Protein AF-A0A6M0F413-F1 (afdb_monomer_lite)

Radius of gyration: 26.05 Å; chains: 1; bounding box: 70×51×66 Å

Secondary structure (DSSP, 8-state):
-HHHHHHHHHHHHHHHHHHHHHHHHHHHHH-HHHHHHHHHHHHHS-TTS--SS--HHHHHHHHHS-HHHHHHHHHHHHHHHHHHHHHHHHHHHHHHHHHHHHHHHHHHTGGGSTTSS-----------TT--S-HHHHHHHHHHHHHHHHHHTTSHHHHHHHHHHTT--HHHHHHHHTT----------TT----HHHHHHHHHHHHHHHHHHHHHH---S-HHHHHHHHHHHHHHHHHHHHHHHTS--S-SSPPPHHHHHHHHHHHIIIIIHHHHHHHHHHHHHHHHHH-TTPPPPPP--

Sequence (301 aa):
MAGSSTVHLFLKYRLRIVEDIWESVLQQECGPEFVDLLKHLLADCSPDGNVQTGGNDTLALIEDLDLNDAIRATRAFALYFQLINIVEQHYEQLGEQKQYEAAYERVADGDRATQSFFTVDSVPSYIDPESSDSEANLLTRGLQETSQYRREARTFQGMFPKLKRLNVPPQHIQNLMDKLDVRLVFTAHPTEIVRHTIRGKQRRIAKILRQLDRVEEGLHPSAISTSFETNALRQQLTEEIRLWWRTDELHQFKPTVLDEVDFTLHYFEEVLFDTIPELYQRFCSALHTTFPHLQPPSYDF

pLDDT: mean 71.19, std 18.78, range [27.91, 94.19]

Foldseek 3Di:
DVVVVVLVVVLVVVLVLLVVLLLVLCCVPPNDVLSVVLVVLVVQPDPPPPPPADDVVNVVSQVPDDPVSNVLSVLSVVLSVLSSVLSVVLSVVVVVVVLVVVLVVCLVVVPPPPPPDDPPDDPDDDDDPPDPDPVVVVVVVVVVVVVSLVVLCVALLSVLVVCVVVVPDVVVVLVCQQVDDDDDDDDQDQPCQFPPVNVVLSVVLSVLSVVLCCLVVPDDDDPVVSVVVNVVSSVVNSVSSSVVSVDDGGDPDRDDPVNSVVVVVVCCVPPVVVVVVVSQVSNVVSCCVNPVPRDGHDDDD

Structure (mmCIF, N/CA/C/O backbone):
data_AF-A0A6M0F413-F1
#
_entry.id   AF-A0A6M0F413-F1
#
loop_
_atom_site.group_PDB
_atom_site.id
_atom_site.type_symbol
_atom_site.label_atom_id
_atom_site.label_alt_id
_atom_site.label_comp_id
_atom_site.label_asym_id
_atom_site.label_entity_id
_atom_site.label_seq_id
_atom_site.pdbx_PDB_ins_code
_atom_site.Cartn_x
_atom_site.Cartn_y
_atom_site.Cartn_z
_atom_site.occupancy
_atom_site.B_iso_or_equiv
_atom_site.auth_seq_id
_atom_site.auth_comp_id
_atom_site.auth_asym_id
_atom_site.auth_atom_id
_atom_site.pdbx_PDB_model_num
ATOM 1 N N . MET A 1 1 ? 26.670 0.405 1.439 1.00 34.59 1 MET A N 1
ATOM 2 C CA . MET A 1 1 ? 26.131 -0.306 2.624 1.00 34.59 1 MET A CA 1
ATOM 3 C C . MET A 1 1 ? 25.420 0.595 3.641 1.00 34.59 1 MET A C 1
ATOM 5 O O . MET A 1 1 ? 24.542 0.091 4.323 1.00 34.59 1 MET A O 1
ATOM 9 N N . ALA A 1 2 ? 25.695 1.906 3.723 1.00 32.25 2 ALA A N 1
ATOM 10 C CA . ALA A 1 2 ? 25.032 2.792 4.698 1.00 32.25 2 ALA A CA 1
ATOM 11 C C . ALA A 1 2 ? 23.519 3.028 4.452 1.00 32.25 2 ALA A C 1
ATOM 13 O O . ALA A 1 2 ? 22.759 3.122 5.410 1.00 32.25 2 ALA A O 1
ATOM 14 N N . GLY A 1 3 ? 23.060 3.053 3.192 1.00 42.34 3 GLY A N 1
ATOM 15 C CA . GLY A 1 3 ? 21.662 3.375 2.854 1.00 42.34 3 GLY A CA 1
ATOM 16 C C . GLY A 1 3 ? 20.615 2.306 3.203 1.00 42.34 3 GLY A C 1
ATOM 17 O O . GLY A 1 3 ? 19.457 2.642 3.407 1.00 42.34 3 GLY A O 1
ATOM 18 N N . SER A 1 4 ? 20.999 1.028 3.319 1.00 49.44 4 SER A N 1
ATOM 19 C CA . SER A 1 4 ? 20.057 -0.035 3.721 1.00 49.44 4 SER A CA 1
ATOM 20 C C . SER A 1 4 ? 19.797 -0.043 5.231 1.00 49.44 4 SER A C 1
ATOM 22 O O . SER A 1 4 ? 18.740 -0.486 5.668 1.00 49.44 4 SER A O 1
ATOM 24 N N . SER A 1 5 ? 20.757 0.445 6.024 1.00 59.03 5 SER A N 1
ATOM 25 C CA . SER A 1 5 ? 20.651 0.494 7.486 1.00 59.03 5 SER A CA 1
ATOM 26 C C . SER A 1 5 ? 19.735 1.633 7.945 1.00 59.03 5 SER A C 1
ATOM 28 O O . SER A 1 5 ? 18.924 1.454 8.849 1.00 59.03 5 SER A O 1
ATOM 30 N N . THR A 1 6 ? 19.793 2.786 7.269 1.00 65.50 6 THR A N 1
ATOM 31 C CA . THR A 1 6 ? 18.945 3.942 7.587 1.00 65.50 6 THR A CA 1
ATOM 32 C C . THR A 1 6 ? 17.481 3.690 7.245 1.00 65.50 6 THR A C 1
ATOM 34 O O . THR A 1 6 ? 16.630 3.923 8.094 1.00 65.50 6 THR A O 1
ATOM 37 N N . VAL A 1 7 ? 17.176 3.141 6.062 1.00 68.19 7 VAL A N 1
ATOM 38 C CA . VAL A 1 7 ? 15.794 2.802 5.659 1.00 68.19 7 VAL A CA 1
ATOM 39 C C . VAL A 1 7 ? 15.155 1.822 6.643 1.00 68.19 7 VAL A C 1
ATOM 41 O O . VAL A 1 7 ? 14.020 2.019 7.058 1.00 68.19 7 VAL A O 1
ATOM 44 N N . HIS A 1 8 ? 15.905 0.814 7.088 1.00 73.06 8 HIS A N 1
ATOM 45 C CA . HIS A 1 8 ? 15.420 -0.141 8.080 1.00 73.06 8 HIS A CA 1
ATOM 46 C C . HIS A 1 8 ? 15.199 0.497 9.466 1.00 73.06 8 HIS A C 1
ATOM 48 O O . HIS A 1 8 ? 14.275 0.121 10.189 1.00 73.06 8 HIS A O 1
ATOM 54 N N . LEU A 1 9 ? 16.013 1.489 9.843 1.00 76.44 9 LEU A N 1
ATOM 55 C CA . LEU A 1 9 ? 15.826 2.245 11.083 1.00 76.44 9 LEU A CA 1
ATOM 56 C C . LEU A 1 9 ? 14.575 3.140 11.022 1.00 76.44 9 LEU A C 1
ATOM 58 O O . LEU A 1 9 ? 13.801 3.162 11.978 1.00 76.44 9 LEU A O 1
ATOM 62 N N . PHE A 1 10 ? 14.348 3.819 9.893 1.00 78.19 10 PHE A N 1
ATOM 63 C CA . PHE A 1 10 ? 13.135 4.609 9.651 1.00 78.19 10 PHE A CA 1
ATOM 64 C C . PHE A 1 10 ? 11.880 3.736 9.608 1.00 78.19 10 PHE A C 1
ATOM 66 O O . PHE A 1 10 ? 10.880 4.101 10.219 1.00 78.19 10 PHE A O 1
ATOM 73 N N . LEU A 1 11 ? 11.952 2.552 8.992 1.00 82.06 11 LEU A N 1
ATOM 74 C CA . LEU A 1 11 ? 10.868 1.569 9.005 1.00 82.06 11 LEU A CA 1
ATOM 75 C C . LEU A 1 11 ? 10.479 1.194 10.441 1.00 82.06 11 LEU A C 1
ATOM 77 O O . LEU A 1 11 ? 9.320 1.343 10.821 1.00 82.06 11 LEU A O 1
ATOM 81 N N . LYS A 1 12 ? 11.446 0.783 11.272 1.00 82.44 12 LYS A N 1
ATOM 82 C CA . LYS A 1 12 ? 11.188 0.445 12.684 1.00 82.44 12 LYS A CA 1
ATOM 83 C C . LYS A 1 12 ? 10.619 1.619 13.475 1.00 82.44 12 LYS A C 1
ATOM 85 O O . LYS A 1 12 ? 9.705 1.438 14.276 1.00 82.44 12 LYS A O 1
ATOM 90 N N . TYR A 1 13 ? 11.150 2.819 13.251 1.00 84.88 13 TYR A N 1
ATOM 91 C CA . TYR A 1 13 ? 10.646 4.034 13.882 1.00 84.88 13 TYR A CA 1
ATOM 92 C C . TYR A 1 13 ? 9.192 4.317 13.490 1.00 84.88 13 TYR A C 1
ATOM 94 O O . TYR A 1 13 ? 8.363 4.621 14.349 1.00 84.88 13 TYR A O 1
ATOM 102 N N . ARG A 1 14 ? 8.863 4.179 12.202 1.00 87.12 14 ARG A N 1
ATOM 103 C CA . ARG A 1 14 ? 7.523 4.460 11.696 1.00 87.12 14 ARG A CA 1
ATOM 104 C C . ARG A 1 14 ? 6.505 3.421 12.135 1.00 87.12 14 ARG A C 1
ATOM 106 O O . ARG A 1 14 ? 5.409 3.817 12.515 1.00 87.12 14 ARG A O 1
ATOM 113 N N . LEU A 1 15 ? 6.877 2.141 12.136 1.00 87.38 15 LEU A N 1
ATOM 114 C CA . LEU A 1 15 ? 6.047 1.066 12.682 1.00 87.38 15 LEU A CA 1
ATOM 115 C C . LEU A 1 15 ? 5.656 1.375 14.127 1.00 87.38 15 LEU A C 1
ATOM 117 O O . LEU A 1 15 ? 4.471 1.378 14.440 1.00 87.38 15 LEU A O 1
ATOM 121 N N . ARG A 1 16 ? 6.626 1.772 14.961 1.00 88.06 16 ARG A N 1
ATOM 122 C CA . ARG A 1 16 ? 6.359 2.150 16.353 1.00 88.06 16 ARG A CA 1
ATOM 123 C C . ARG A 1 16 ? 5.404 3.339 16.478 1.00 88.06 16 ARG A C 1
ATOM 125 O O . ARG A 1 16 ? 4.499 3.301 17.294 1.00 88.06 16 ARG A O 1
ATOM 132 N N . ILE A 1 17 ? 5.567 4.383 15.660 1.00 88.38 17 ILE A N 1
ATOM 133 C CA . ILE A 1 17 ? 4.636 5.528 15.671 1.00 88.38 17 ILE A CA 1
ATOM 134 C C . ILE A 1 17 ? 3.214 5.091 15.320 1.00 88.38 17 ILE A C 1
ATOM 136 O O . ILE A 1 17 ? 2.257 5.549 15.938 1.00 88.38 17 ILE A O 1
ATOM 140 N N . VAL A 1 18 ? 3.068 4.268 14.284 1.00 90.12 18 VAL A N 1
ATOM 141 C CA . VAL A 1 18 ? 1.753 3.821 13.820 1.00 90.12 18 VAL A CA 1
ATOM 142 C C . VAL A 1 18 ? 1.098 2.910 14.857 1.00 90.12 18 VAL A C 1
ATOM 144 O O . VAL A 1 18 ? -0.095 3.061 15.104 1.00 90.12 18 VAL A O 1
ATOM 147 N N . GLU A 1 19 ? 1.876 2.049 15.509 1.00 90.56 19 GLU A N 1
ATOM 148 C CA . GLU A 1 19 ? 1.447 1.217 16.636 1.00 90.56 19 GLU A CA 1
ATOM 149 C C . GLU A 1 19 ? 1.000 2.065 17.836 1.00 90.56 19 GLU A C 1
ATOM 151 O O . GLU A 1 19 ? -0.125 1.903 18.301 1.00 90.56 19 GLU A O 1
ATOM 156 N N . ASP A 1 20 ? 1.798 3.054 18.254 1.00 90.94 20 ASP A N 1
ATOM 157 C CA . ASP A 1 20 ? 1.450 3.973 19.347 1.00 90.94 20 ASP A CA 1
ATOM 158 C C . ASP A 1 20 ? 0.144 4.744 19.047 1.00 90.94 20 ASP A C 1
ATOM 160 O O . ASP A 1 20 ? -0.712 4.927 19.918 1.00 90.94 20 ASP A O 1
ATOM 164 N N . ILE A 1 21 ? -0.039 5.201 17.800 1.00 92.38 21 ILE A N 1
ATOM 165 C CA . ILE A 1 21 ? -1.264 5.897 17.378 1.00 92.38 21 ILE A CA 1
ATOM 166 C C . ILE A 1 21 ? -2.457 4.939 17.364 1.00 92.38 21 ILE A C 1
ATOM 168 O O . ILE A 1 21 ? -3.537 5.315 17.821 1.00 92.38 21 ILE A O 1
ATOM 172 N N . TRP A 1 22 ? -2.283 3.724 16.846 1.00 93.12 22 TRP A N 1
ATOM 173 C CA . TRP A 1 22 ? -3.325 2.702 16.820 1.00 93.12 22 TRP A CA 1
ATOM 174 C C . TRP A 1 22 ? -3.777 2.335 18.238 1.00 93.12 22 TRP A C 1
ATOM 176 O O . TRP A 1 22 ? -4.977 2.384 18.514 1.00 93.12 22 TRP A O 1
ATOM 186 N N . GLU A 1 23 ? -2.842 2.094 19.164 1.00 91.19 23 GLU A N 1
ATOM 187 C CA . GLU A 1 23 ? -3.157 1.847 20.577 1.00 91.19 23 GLU A CA 1
ATOM 188 C C . GLU A 1 23 ? -3.910 3.030 21.195 1.00 91.19 23 GLU A C 1
ATOM 190 O O . GLU A 1 23 ? -4.928 2.840 21.863 1.00 91.19 23 GLU A O 1
ATOM 195 N N . SER A 1 24 ? -3.459 4.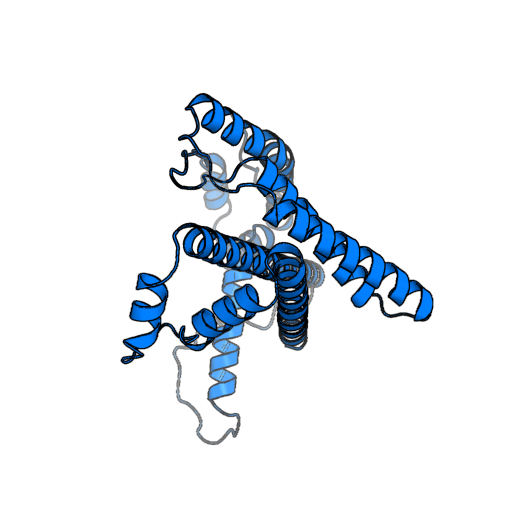262 20.937 1.00 91.75 24 SER A N 1
ATOM 196 C CA . SER A 1 24 ? -4.106 5.469 21.460 1.00 91.75 24 SER A CA 1
ATOM 197 C C . SER A 1 24 ? -5.543 5.629 20.954 1.00 91.75 24 SER A C 1
ATOM 199 O O . SER A 1 24 ? -6.438 5.978 21.728 1.00 91.75 24 SER A O 1
ATOM 201 N N . VAL A 1 25 ? -5.789 5.340 19.672 1.00 92.12 25 VAL A N 1
ATOM 202 C CA . VAL A 1 25 ? -7.135 5.370 19.083 1.00 92.12 25 VAL A CA 1
ATOM 203 C C . VAL A 1 25 ? -8.022 4.303 19.721 1.00 92.12 25 VAL A C 1
ATOM 205 O O . VAL A 1 25 ? -9.150 4.608 20.109 1.00 92.12 25 VAL A O 1
ATOM 208 N N . LEU A 1 26 ? -7.525 3.075 19.887 1.00 90.44 26 LEU A N 1
ATOM 209 C CA . LEU A 1 26 ? -8.291 2.000 20.521 1.00 90.44 26 LEU A CA 1
ATOM 210 C C . LEU A 1 26 ? -8.596 2.292 21.988 1.00 90.44 26 LEU A C 1
ATOM 212 O O . LEU A 1 26 ? -9.725 2.075 22.423 1.00 90.44 26 LEU A O 1
ATOM 216 N N . GLN A 1 27 ? -7.642 2.854 22.729 1.00 92.00 27 GLN A N 1
ATOM 217 C CA . GLN A 1 27 ? -7.849 3.247 24.120 1.00 92.00 27 GLN A CA 1
ATOM 218 C C . GLN A 1 27 ? -8.953 4.304 24.250 1.00 92.00 27 GLN A C 1
ATOM 220 O O . GLN A 1 27 ? -9.749 4.257 25.186 1.00 92.00 27 GLN A O 1
ATOM 225 N N . GLN A 1 28 ? -9.024 5.251 23.311 1.00 90.38 28 GLN A N 1
ATOM 226 C CA . GLN A 1 28 ? -10.043 6.302 23.310 1.00 90.38 28 GLN A CA 1
ATOM 227 C C . GLN A 1 28 ? -11.427 5.799 22.884 1.00 90.38 28 GLN A C 1
ATOM 229 O O . GLN A 1 28 ? -12.430 6.280 23.407 1.00 90.38 28 GLN A O 1
ATOM 234 N N . GLU A 1 29 ? -11.498 4.861 21.938 1.00 88.50 29 GLU A N 1
ATOM 235 C CA . GLU A 1 29 ? -12.771 4.378 21.384 1.00 88.50 29 GLU A CA 1
ATOM 236 C C . GLU A 1 29 ? -13.353 3.183 22.159 1.00 88.50 29 GLU A C 1
ATOM 238 O O . GLU A 1 29 ? -14.572 3.055 22.247 1.00 88.50 29 GLU A O 1
ATOM 243 N N . CYS A 1 30 ? -12.505 2.310 22.713 1.00 85.75 30 CYS A N 1
ATOM 244 C CA . CYS A 1 30 ? -12.907 1.056 23.368 1.00 85.75 30 CYS A CA 1
ATOM 245 C C . CYS A 1 30 ? -12.557 0.998 24.864 1.00 85.75 30 CYS A C 1
ATOM 247 O O . CYS A 1 30 ? -13.045 0.113 25.562 1.00 85.75 30 CYS A O 1
ATOM 249 N N . GLY A 1 31 ? -11.750 1.936 25.367 1.00 89.62 31 GLY A N 1
ATOM 250 C CA . GLY A 1 31 ? -11.304 1.972 26.759 1.00 89.62 31 GLY A CA 1
ATOM 251 C C . GLY A 1 31 ? -10.006 1.190 27.022 1.00 89.62 31 GLY A C 1
ATOM 252 O O . GLY A 1 31 ? -9.517 0.468 26.151 1.00 89.62 31 GLY A O 1
ATOM 253 N N . PRO A 1 32 ? -9.420 1.342 28.226 1.00 87.06 32 PRO A N 1
ATOM 254 C CA . PRO A 1 32 ? -8.145 0.716 28.585 1.00 87.06 32 PRO A CA 1
ATOM 255 C C . PRO A 1 32 ? -8.238 -0.810 28.728 1.00 87.06 32 PRO A C 1
ATOM 257 O O . PRO A 1 32 ? -7.328 -1.505 28.294 1.00 87.06 32 PRO A O 1
ATOM 260 N N . GLU A 1 33 ? -9.354 -1.335 29.243 1.00 86.06 33 GLU A N 1
ATOM 261 C CA . GLU A 1 33 ? -9.553 -2.778 29.469 1.00 86.06 33 GLU A CA 1
ATOM 262 C C . GLU A 1 33 ? -9.442 -3.591 28.170 1.00 86.06 33 GLU A C 1
ATOM 264 O O . GLU A 1 33 ? -8.845 -4.665 28.141 1.00 86.06 33 GLU A O 1
ATOM 269 N N . PHE A 1 34 ? -9.960 -3.047 27.066 1.00 85.81 34 PHE A N 1
ATOM 270 C CA . PHE A 1 34 ? -9.885 -3.684 25.754 1.00 85.81 34 PHE A CA 1
ATOM 271 C C . PHE A 1 34 ? -8.462 -3.683 25.175 1.00 85.81 34 PHE A C 1
ATOM 273 O O . PHE A 1 34 ? -8.043 -4.651 24.543 1.00 85.81 34 PHE A O 1
ATOM 280 N N . VAL A 1 35 ? -7.696 -2.610 25.395 1.00 85.56 35 VAL A N 1
ATOM 281 C CA . VAL A 1 35 ? -6.292 -2.550 24.958 1.00 85.56 35 VAL A CA 1
ATOM 282 C C . VAL A 1 35 ? -5.443 -3.534 25.758 1.00 85.56 35 VAL A C 1
ATOM 284 O O . VAL A 1 35 ? -4.594 -4.212 25.182 1.00 85.56 35 VAL A O 1
ATOM 287 N N . ASP A 1 36 ? -5.704 -3.668 27.057 1.00 85.12 36 ASP A N 1
ATOM 288 C CA . ASP A 1 36 ? -5.039 -4.666 27.890 1.00 85.12 36 ASP A CA 1
ATOM 289 C C . ASP A 1 36 ? -5.373 -6.084 27.411 1.00 85.12 36 ASP A C 1
ATOM 291 O O . ASP A 1 36 ? -4.460 -6.895 27.255 1.00 85.12 36 ASP A O 1
ATOM 295 N N . LEU A 1 37 ? -6.638 -6.371 27.083 1.00 82.88 37 LEU A N 1
ATOM 296 C CA . LEU A 1 37 ? -7.047 -7.645 26.482 1.00 82.88 37 LEU A CA 1
ATOM 297 C C . LEU A 1 37 ? -6.269 -7.945 25.189 1.00 82.88 37 LEU A C 1
ATOM 299 O O . LEU A 1 37 ? -5.724 -9.037 25.034 1.00 82.88 37 LEU A O 1
ATOM 303 N N . LEU A 1 38 ? -6.161 -6.970 24.280 1.00 83.50 38 LEU A N 1
ATOM 304 C CA . LEU A 1 38 ? -5.391 -7.122 23.040 1.00 83.50 38 LEU A CA 1
ATOM 305 C C . LEU A 1 38 ? -3.907 -7.389 23.299 1.00 83.50 38 LEU A C 1
ATOM 307 O O . LEU A 1 38 ? -3.312 -8.222 22.618 1.00 83.50 38 LEU A O 1
ATOM 311 N N . LYS A 1 39 ? -3.308 -6.713 24.284 1.00 82.19 39 LYS A N 1
ATOM 312 C CA . LYS A 1 39 ? -1.904 -6.922 24.665 1.00 82.19 39 LYS A CA 1
ATOM 313 C C . LYS A 1 39 ? -1.660 -8.317 25.227 1.00 82.19 39 LYS A C 1
ATOM 315 O O . LYS A 1 39 ? -0.635 -8.905 24.899 1.00 82.19 39 LYS A O 1
ATOM 320 N N . HIS A 1 40 ? -2.591 -8.856 26.014 1.00 78.50 40 HIS A N 1
ATOM 321 C CA . HIS A 1 40 ? -2.514 -10.244 26.477 1.00 78.50 40 HIS A CA 1
ATOM 322 C C . HIS A 1 40 ? -2.575 -11.217 25.291 1.00 78.50 40 HIS A C 1
ATOM 324 O O . HIS A 1 40 ? -1.707 -12.075 25.167 1.00 78.50 40 HIS A O 1
ATOM 330 N N . LEU A 1 41 ? -3.508 -11.008 24.352 1.00 77.50 41 LEU A N 1
ATOM 331 C CA . LEU A 1 41 ? -3.595 -11.821 23.132 1.00 77.50 41 LEU A CA 1
ATOM 332 C C . LEU A 1 41 ? -2.316 -11.746 22.274 1.00 77.50 41 LEU A C 1
ATOM 334 O O . LEU A 1 41 ? -1.884 -12.758 21.731 1.00 77.50 41 LEU A O 1
ATOM 338 N N . LEU A 1 42 ? -1.687 -10.571 22.169 1.00 71.75 42 LEU A N 1
ATOM 339 C CA . LEU A 1 42 ? -0.424 -10.378 21.442 1.00 71.75 42 LEU A CA 1
ATOM 340 C C . LEU A 1 42 ? 0.775 -11.027 22.134 1.00 71.75 42 LEU A C 1
ATOM 342 O O . LEU A 1 42 ? 1.620 -11.601 21.455 1.00 71.75 42 LEU A O 1
ATOM 346 N N . ALA A 1 43 ? 0.868 -10.929 23.461 1.00 70.88 43 ALA A N 1
ATOM 347 C CA . ALA A 1 43 ? 1.995 -11.459 24.227 1.00 70.88 43 ALA A CA 1
ATOM 348 C C . ALA A 1 43 ? 2.107 -12.986 24.114 1.00 70.88 43 ALA A C 1
ATOM 350 O O . ALA A 1 43 ? 3.213 -13.528 24.066 1.00 70.88 43 ALA A O 1
ATOM 351 N N . ASP A 1 44 ? 0.963 -13.659 24.017 1.00 64.06 44 ASP A N 1
ATOM 352 C CA . ASP A 1 44 ? 0.889 -15.110 23.888 1.00 64.06 44 ASP A CA 1
ATOM 353 C C . ASP A 1 44 ? 1.061 -15.587 22.428 1.00 64.06 44 ASP A C 1
ATOM 355 O O . ASP A 1 44 ? 1.389 -16.751 22.177 1.00 64.06 44 ASP A O 1
ATOM 359 N N . CYS A 1 45 ? 0.918 -14.689 21.445 1.00 58.84 45 CYS A N 1
ATOM 360 C CA . CYS A 1 45 ? 1.246 -14.934 20.040 1.00 58.84 45 CYS A CA 1
ATOM 361 C C . CYS A 1 45 ? 2.742 -14.679 19.774 1.00 58.84 45 CYS A C 1
ATOM 363 O O . CYS A 1 45 ? 3.173 -13.569 19.473 1.00 58.84 45 CYS A O 1
ATOM 365 N N . SER A 1 46 ? 3.559 -15.731 19.872 1.00 53.28 46 SER A N 1
ATOM 366 C CA . SER A 1 46 ? 5.009 -15.646 19.644 1.00 53.28 46 SER A CA 1
ATOM 367 C C . SER A 1 46 ? 5.367 -15.157 18.218 1.00 53.28 46 SER A C 1
ATOM 369 O O . SER A 1 46 ? 4.772 -15.639 17.249 1.00 53.28 46 SER A O 1
ATOM 371 N N . PRO A 1 47 ? 6.369 -14.267 18.051 1.00 50.72 47 PRO A N 1
ATOM 372 C CA . PRO A 1 47 ? 6.670 -13.583 16.784 1.00 50.72 47 PRO A CA 1
ATOM 373 C C . PRO A 1 47 ? 7.208 -14.478 15.651 1.00 50.72 47 PRO A C 1
ATOM 375 O O . PRO A 1 47 ? 7.244 -14.035 14.508 1.00 50.72 47 PRO A O 1
ATOM 378 N N . ASP A 1 48 ? 7.599 -15.725 15.934 1.00 44.25 48 ASP A N 1
ATOM 379 C CA . ASP A 1 48 ? 8.272 -16.608 14.964 1.00 44.25 48 ASP A CA 1
ATOM 380 C C . ASP A 1 48 ? 7.399 -17.749 14.410 1.00 44.25 48 ASP A C 1
ATOM 382 O O . ASP A 1 48 ? 7.906 -18.639 13.728 1.00 44.25 48 ASP A O 1
ATOM 386 N N . GLY A 1 49 ? 6.095 -17.801 14.712 1.00 50.81 49 GLY A N 1
ATOM 387 C CA . GLY A 1 49 ? 5.213 -18.879 14.224 1.00 50.81 49 GLY A CA 1
ATOM 388 C C . GLY A 1 49 ? 5.584 -20.294 14.713 1.00 50.81 49 GLY A C 1
ATOM 389 O O . GLY A 1 49 ? 4.890 -21.263 14.406 1.00 50.81 49 GLY A O 1
ATOM 390 N N . ASN A 1 50 ? 6.641 -20.428 15.518 1.00 45.47 50 ASN A N 1
ATOM 391 C CA . ASN A 1 50 ? 7.011 -21.643 16.227 1.00 45.47 50 ASN A CA 1
ATOM 392 C C . ASN A 1 50 ? 6.154 -21.763 17.488 1.00 45.47 50 ASN A C 1
ATOM 394 O O . ASN A 1 50 ? 6.593 -21.461 18.597 1.00 45.47 50 ASN A O 1
ATOM 398 N N . VAL A 1 51 ? 4.923 -22.243 17.324 1.00 46.06 51 VAL A N 1
ATOM 399 C CA . VAL A 1 51 ? 4.113 -22.708 18.454 1.00 46.06 51 VAL A CA 1
ATOM 400 C C . VAL A 1 51 ? 4.711 -24.027 18.949 1.00 46.06 51 VAL A C 1
ATOM 402 O O . VAL A 1 51 ? 4.229 -25.113 18.634 1.00 46.06 51 VAL A O 1
ATOM 405 N N . GLN A 1 52 ? 5.789 -23.962 19.729 1.00 48.44 52 GLN A N 1
ATOM 406 C CA . GLN A 1 52 ? 6.089 -25.046 20.658 1.00 48.44 52 GLN A CA 1
ATOM 407 C C . GLN A 1 52 ? 5.228 -24.832 21.898 1.00 48.44 52 GLN A C 1
ATOM 409 O O . GLN A 1 52 ? 5.675 -24.242 22.870 1.00 48.44 52 GLN A O 1
ATOM 414 N N . THR A 1 53 ? 3.984 -25.324 21.841 1.00 51.03 53 THR A N 1
ATOM 415 C CA . THR A 1 53 ? 3.111 -25.524 23.015 1.00 51.03 53 THR A CA 1
ATOM 416 C C . THR A 1 53 ? 3.032 -24.314 23.954 1.00 51.03 53 THR A C 1
ATOM 418 O O . THR A 1 53 ? 3.605 -24.307 25.037 1.00 51.03 53 THR A O 1
ATOM 421 N N . GLY A 1 54 ? 2.267 -23.301 23.565 1.00 47.22 54 GLY A N 1
ATOM 422 C CA . GLY A 1 54 ? 1.797 -22.265 24.481 1.00 47.22 54 GLY A CA 1
ATOM 423 C C . GLY A 1 54 ? 0.409 -21.839 24.032 1.00 47.22 54 GLY A C 1
ATOM 424 O O . GLY A 1 54 ? 0.205 -21.625 22.845 1.00 47.22 54 GLY A O 1
ATOM 425 N N . GLY A 1 55 ? -0.619 -21.784 24.862 1.00 51.97 55 GLY A N 1
ATOM 426 C CA . GLY A 1 55 ? -0.882 -22.351 26.181 1.00 51.97 55 GLY A CA 1
ATOM 427 C C . GLY A 1 55 ? -2.413 -22.438 26.262 1.00 51.97 55 GLY A C 1
ATOM 428 O O . GLY A 1 55 ? -3.090 -21.651 25.605 1.00 51.97 55 GLY A O 1
ATOM 429 N N . ASN A 1 56 ? -2.986 -23.397 26.993 1.00 53.78 56 ASN A N 1
ATOM 430 C CA . ASN A 1 56 ? -4.452 -23.557 27.072 1.00 53.78 56 ASN A CA 1
ATOM 431 C C . ASN A 1 56 ? -5.199 -22.265 27.488 1.00 53.78 56 ASN A C 1
ATOM 433 O O . ASN A 1 56 ? -6.394 -22.150 27.233 1.00 53.78 56 ASN A O 1
ATOM 437 N N . ASP A 1 57 ? -4.492 -21.300 28.078 1.00 63.88 57 ASP A N 1
ATOM 438 C CA . ASP A 1 57 ? -5.033 -20.042 28.587 1.00 63.88 57 ASP A CA 1
ATOM 439 C C . ASP A 1 57 ? -5.516 -19.075 27.489 1.00 63.88 57 ASP A C 1
ATOM 441 O O . ASP A 1 57 ? -6.553 -18.447 27.677 1.00 63.88 57 ASP A O 1
ATOM 445 N N . THR A 1 58 ? -4.864 -18.981 26.318 1.00 67.19 58 THR A N 1
ATOM 446 C CA . THR A 1 58 ? -5.360 -18.119 25.215 1.00 67.19 58 THR A CA 1
ATOM 447 C C . THR A 1 58 ? -6.605 -18.682 24.561 1.00 67.19 58 THR A C 1
ATOM 449 O O . THR A 1 58 ? -7.521 -17.932 24.233 1.00 67.19 58 THR A O 1
ATOM 452 N N . LEU A 1 59 ? -6.646 -20.003 24.375 1.00 68.94 59 LEU A N 1
ATOM 453 C CA . LEU A 1 59 ? -7.818 -20.675 23.826 1.00 68.94 59 LEU A CA 1
ATOM 454 C C . LEU A 1 59 ? -9.022 -20.483 24.756 1.00 68.94 59 LEU A C 1
ATOM 456 O O . LEU A 1 59 ? -10.092 -20.115 24.287 1.00 68.94 59 LEU A O 1
ATOM 460 N N . ALA A 1 60 ? -8.813 -20.639 26.068 1.00 70.94 60 ALA A N 1
ATOM 461 C CA . ALA A 1 60 ? -9.834 -20.383 27.078 1.00 70.94 60 ALA A CA 1
ATOM 462 C C . ALA A 1 60 ? -10.282 -18.911 27.092 1.00 70.94 60 ALA A C 1
ATOM 464 O O . ALA A 1 60 ? -11.474 -18.639 27.185 1.00 70.94 60 ALA A O 1
ATOM 465 N N . LEU A 1 61 ? -9.353 -17.959 26.933 1.00 73.38 61 LEU A N 1
ATOM 466 C CA . LEU A 1 61 ? -9.683 -16.533 26.852 1.00 73.38 61 LEU A CA 1
ATOM 467 C C . LEU A 1 61 ? -10.568 -16.227 25.636 1.00 73.38 61 LEU A C 1
ATOM 469 O O . LEU A 1 61 ? -11.540 -15.489 25.754 1.00 73.38 61 LEU A O 1
ATOM 473 N N . ILE A 1 62 ? -10.239 -16.804 24.474 1.00 76.69 62 ILE A N 1
ATOM 474 C CA . ILE A 1 62 ? -11.012 -16.648 23.234 1.00 76.69 62 ILE A CA 1
ATOM 475 C C . ILE A 1 62 ? -12.393 -17.309 23.358 1.00 76.69 62 ILE A C 1
ATOM 477 O O . ILE A 1 62 ? -13.361 -16.777 22.818 1.00 76.69 62 ILE A O 1
ATOM 481 N N . GLU A 1 63 ? -12.500 -18.442 24.056 1.00 78.56 63 GLU A N 1
ATOM 482 C CA . GLU A 1 63 ? -13.776 -19.128 24.300 1.00 78.56 63 GLU A CA 1
ATOM 483 C C . GLU A 1 63 ? -14.703 -18.354 25.254 1.00 78.56 63 GLU A C 1
ATOM 485 O O . GLU A 1 63 ? -15.918 -18.372 25.052 1.00 78.56 63 GLU A O 1
ATOM 490 N N . ASP A 1 64 ? -14.150 -17.637 26.237 1.00 81.69 64 ASP A N 1
ATOM 491 C CA . ASP A 1 64 ? -14.909 -16.822 27.203 1.00 81.69 64 ASP A CA 1
ATOM 492 C C . ASP A 1 64 ? -15.246 -15.402 26.697 1.00 81.69 64 ASP A C 1
ATOM 494 O O . ASP A 1 64 ? -15.977 -14.650 27.350 1.00 81.69 64 ASP A O 1
ATOM 498 N N . LEU A 1 65 ? -14.724 -15.013 25.533 1.00 82.44 65 LEU A N 1
ATOM 499 C CA . LEU A 1 65 ? -14.888 -13.682 24.950 1.00 82.44 65 LEU A CA 1
ATOM 500 C C . LEU A 1 65 ? -16.326 -13.481 24.426 1.00 82.44 65 LEU A C 1
ATOM 502 O O . LEU A 1 65 ? -16.815 -14.257 23.602 1.00 82.44 65 LEU A O 1
ATOM 506 N N . ASP A 1 66 ? -17.008 -12.406 24.850 1.00 85.50 66 ASP A N 1
ATOM 507 C CA . ASP A 1 66 ? -18.319 -12.057 24.279 1.00 85.50 66 ASP A CA 1
ATOM 508 C C . ASP A 1 66 ? -18.187 -11.767 22.777 1.00 85.50 66 ASP A C 1
ATOM 510 O O . ASP A 1 66 ? -17.177 -11.243 22.299 1.00 85.50 66 ASP A O 1
ATOM 514 N N . LEU A 1 67 ? -19.251 -12.044 22.021 1.00 84.31 67 LEU A N 1
ATOM 515 C CA . LEU A 1 67 ? -19.286 -11.866 20.572 1.00 84.31 67 LEU A CA 1
ATOM 516 C C . LEU A 1 67 ? -18.895 -10.437 20.157 1.00 84.31 67 LEU A C 1
ATOM 518 O O . LEU A 1 67 ? -18.212 -10.255 19.148 1.00 84.31 67 LEU A O 1
ATOM 522 N N . ASN A 1 68 ? -19.296 -9.418 20.925 1.00 83.75 68 ASN A N 1
ATOM 523 C CA . ASN A 1 68 ? -18.940 -8.031 20.620 1.00 83.75 68 ASN A CA 1
ATOM 524 C C . ASN A 1 68 ? -17.443 -7.769 20.772 1.00 83.75 68 ASN A C 1
ATOM 526 O O . ASN A 1 68 ? -16.850 -7.104 19.918 1.00 83.75 68 ASN A O 1
ATOM 530 N N . ASP A 1 69 ? -16.834 -8.294 21.831 1.00 83.56 69 ASP A N 1
ATOM 531 C CA . ASP A 1 69 ? -15.412 -8.115 22.099 1.00 83.56 69 ASP A CA 1
ATOM 532 C C . ASP A 1 69 ? -14.566 -8.946 21.131 1.00 83.56 69 ASP A C 1
ATOM 534 O O . ASP A 1 69 ? -13.558 -8.450 20.632 1.00 83.56 69 ASP A O 1
ATOM 538 N N . ALA A 1 70 ? -15.038 -10.130 20.730 1.00 85.38 70 ALA A N 1
ATOM 539 C CA . ALA A 1 70 ? -14.410 -10.941 19.689 1.00 85.38 70 ALA A CA 1
ATOM 540 C C . ALA A 1 70 ? -14.416 -10.227 18.326 1.00 85.38 70 ALA A C 1
ATOM 542 O O . ALA A 1 70 ? -13.391 -10.171 17.637 1.00 85.38 70 ALA A O 1
ATOM 543 N N . ILE A 1 71 ? -15.546 -9.617 17.942 1.00 83.56 71 ILE A N 1
ATOM 544 C CA . ILE A 1 71 ? -15.645 -8.817 16.711 1.00 83.56 71 ILE A CA 1
ATOM 545 C C . ILE A 1 71 ? -14.711 -7.604 16.786 1.00 83.56 71 ILE A C 1
ATOM 547 O O . ILE A 1 71 ? -13.989 -7.324 15.826 1.00 83.56 71 ILE A O 1
ATOM 551 N N . ARG A 1 72 ? -14.695 -6.881 17.912 1.00 86.50 72 ARG A N 1
ATOM 552 C CA . ARG A 1 72 ? -13.812 -5.721 18.108 1.00 86.50 72 ARG A CA 1
ATOM 553 C C . ARG A 1 72 ? -12.343 -6.123 18.050 1.00 86.50 72 ARG A C 1
ATOM 555 O O . ARG A 1 72 ? -11.586 -5.468 17.340 1.00 86.50 72 ARG A O 1
ATOM 562 N N . ALA A 1 73 ? -11.949 -7.201 18.723 1.00 86.06 73 ALA A N 1
ATOM 563 C CA . ALA A 1 73 ? -10.575 -7.694 18.724 1.00 86.06 73 ALA A CA 1
ATOM 564 C C . ALA A 1 73 ? -10.128 -8.097 17.314 1.00 86.06 73 ALA A C 1
ATOM 566 O O . ALA A 1 73 ? -9.092 -7.642 16.834 1.00 86.06 73 ALA A O 1
ATOM 567 N N . THR A 1 74 ? -10.966 -8.849 16.595 1.00 85.62 74 THR A N 1
ATOM 568 C CA . THR A 1 74 ? -10.698 -9.244 15.203 1.00 85.62 74 THR A CA 1
ATOM 569 C C . THR A 1 74 ? -10.498 -8.027 14.300 1.00 85.62 74 THR A C 1
ATOM 571 O O . THR A 1 74 ? -9.554 -7.982 13.512 1.00 85.62 74 THR A O 1
ATOM 574 N N . ARG A 1 75 ? -11.351 -7.003 14.431 1.00 86.50 75 ARG A N 1
ATOM 575 C CA . ARG A 1 75 ? -11.214 -5.751 13.670 1.00 86.50 75 ARG A CA 1
ATOM 576 C C . ARG A 1 75 ? -9.957 -4.976 14.053 1.00 86.50 75 ARG A C 1
ATOM 578 O O . ARG A 1 75 ? -9.329 -4.386 13.181 1.00 86.50 75 ARG A O 1
ATOM 585 N N . ALA A 1 76 ? -9.588 -4.971 15.333 1.00 88.44 76 ALA A N 1
ATOM 586 C CA . ALA A 1 76 ? -8.397 -4.279 15.814 1.00 88.44 76 ALA A CA 1
ATOM 587 C C . ALA A 1 76 ? -7.138 -4.888 15.191 1.00 88.44 76 ALA A C 1
ATOM 589 O O . ALA A 1 76 ? -6.318 -4.153 14.639 1.00 88.44 76 ALA A O 1
ATOM 590 N N . PHE A 1 77 ? -7.045 -6.220 15.185 1.00 87.56 77 PHE A N 1
ATOM 591 C CA . PHE A 1 77 ? -5.965 -6.943 14.520 1.00 87.56 77 PHE A CA 1
ATOM 592 C C . PHE A 1 77 ? -5.966 -6.742 13.007 1.00 87.56 77 PHE A C 1
ATOM 594 O O . PHE A 1 77 ? -4.914 -6.468 12.436 1.00 87.56 77 PHE A O 1
ATOM 601 N N . ALA A 1 78 ? -7.127 -6.813 12.350 1.00 85.75 78 ALA A N 1
ATOM 602 C CA . ALA A 1 78 ? -7.223 -6.565 10.912 1.00 85.75 78 ALA A CA 1
ATOM 603 C C . ALA A 1 78 ? -6.687 -5.172 10.537 1.00 85.75 78 ALA A C 1
ATOM 605 O O . ALA A 1 78 ? -5.857 -5.058 9.633 1.00 85.75 78 ALA A O 1
ATOM 606 N N . LEU A 1 79 ? -7.088 -4.136 11.282 1.00 87.94 79 LEU A N 1
ATOM 607 C CA . LEU A 1 79 ? -6.599 -2.773 11.085 1.00 87.94 79 LEU A CA 1
ATOM 608 C C . LEU A 1 79 ? -5.089 -2.671 11.345 1.00 87.94 79 LEU A C 1
ATOM 610 O O . LEU A 1 79 ? -4.381 -2.045 10.559 1.00 87.94 79 LEU A O 1
ATOM 614 N N . TYR A 1 80 ? -4.582 -3.304 12.407 1.00 89.06 80 TYR A N 1
ATOM 615 C CA . TYR A 1 80 ? -3.149 -3.341 12.717 1.00 89.06 80 TYR A CA 1
ATOM 616 C C . TYR A 1 80 ? -2.331 -3.941 11.565 1.00 89.06 80 TYR A C 1
ATOM 618 O O . TYR A 1 80 ? -1.406 -3.297 11.067 1.00 89.06 80 TYR A O 1
ATOM 626 N N . PHE A 1 81 ? -2.721 -5.118 11.062 1.00 85.69 81 PHE A N 1
ATOM 627 C CA . PHE A 1 81 ? -2.040 -5.761 9.934 1.00 85.69 81 PHE A CA 1
ATOM 628 C C . PHE A 1 81 ? -2.092 -4.911 8.664 1.00 85.69 81 PHE A C 1
ATOM 630 O O . PHE A 1 81 ? -1.093 -4.783 7.958 1.00 85.69 81 PHE A O 1
ATOM 637 N N . GLN A 1 82 ? -3.233 -4.285 8.373 1.00 86.44 82 GLN A N 1
ATOM 638 C CA . GLN A 1 82 ? -3.353 -3.403 7.213 1.00 86.44 82 GLN A CA 1
ATOM 639 C C . GLN A 1 82 ? -2.454 -2.166 7.336 1.00 86.44 82 GLN A C 1
ATOM 641 O O . GLN A 1 82 ? -1.847 -1.756 6.347 1.00 86.44 82 GLN A O 1
ATOM 646 N N . LEU A 1 83 ? -2.336 -1.584 8.532 1.00 88.81 83 LEU A N 1
ATOM 647 C CA . LEU A 1 83 ? -1.454 -0.448 8.787 1.00 88.81 83 LEU A CA 1
ATOM 648 C C . LEU A 1 83 ? 0.022 -0.824 8.639 1.00 88.81 83 LEU A C 1
ATOM 650 O O . LEU A 1 83 ? 0.755 -0.100 7.963 1.00 88.81 83 LEU A O 1
ATOM 654 N N . ILE A 1 84 ? 0.443 -1.959 9.206 1.00 87.31 84 ILE A N 1
ATOM 655 C CA . ILE A 1 84 ? 1.810 -2.475 9.045 1.00 87.31 84 ILE A CA 1
ATOM 656 C C . ILE A 1 84 ? 2.125 -2.683 7.571 1.00 87.31 84 ILE A C 1
ATOM 658 O O . ILE A 1 84 ? 3.122 -2.148 7.095 1.00 87.31 84 ILE A O 1
ATOM 662 N N . ASN A 1 85 ? 1.242 -3.356 6.831 1.00 86.12 85 ASN A N 1
ATOM 663 C CA . ASN A 1 85 ? 1.448 -3.615 5.408 1.00 86.12 85 ASN A CA 1
ATOM 664 C C . ASN A 1 85 ? 1.641 -2.319 4.609 1.00 86.12 85 ASN A C 1
ATOM 666 O O . ASN A 1 85 ? 2.496 -2.262 3.731 1.00 86.12 85 ASN A O 1
ATOM 670 N N . ILE A 1 86 ? 0.892 -1.253 4.917 1.00 86.38 86 ILE A N 1
ATOM 671 C CA . ILE A 1 86 ? 1.069 0.048 4.248 1.00 86.38 86 ILE A CA 1
ATOM 672 C C . ILE A 1 86 ? 2.438 0.645 4.560 1.00 86.38 86 ILE A C 1
ATOM 674 O O . ILE A 1 86 ? 3.085 1.185 3.664 1.00 86.38 86 ILE A O 1
ATOM 678 N N . VAL A 1 87 ? 2.865 0.588 5.823 1.00 86.12 87 VAL A N 1
ATOM 679 C CA . VAL A 1 87 ? 4.168 1.113 6.241 1.00 86.12 87 VAL A CA 1
ATOM 680 C C . VAL A 1 87 ? 5.289 0.321 5.568 1.00 86.12 87 VAL A C 1
ATOM 682 O O . VAL A 1 87 ? 6.180 0.921 4.972 1.00 86.12 87 VAL A O 1
ATOM 685 N N . GLU A 1 88 ? 5.225 -1.007 5.602 1.00 84.38 88 GLU A N 1
ATOM 686 C CA . GLU A 1 88 ? 6.200 -1.887 4.957 1.00 84.38 88 GLU A CA 1
ATOM 687 C C . GLU A 1 88 ? 6.267 -1.645 3.451 1.00 84.38 88 GLU A C 1
ATOM 689 O O . GLU A 1 88 ? 7.344 -1.352 2.932 1.00 84.38 88 GLU A O 1
ATOM 694 N N . GLN A 1 89 ? 5.121 -1.655 2.766 1.00 81.75 89 GLN A N 1
ATOM 695 C CA . GLN A 1 89 ? 5.047 -1.409 1.327 1.00 81.75 89 GLN A CA 1
ATOM 696 C C . GLN A 1 89 ? 5.588 -0.020 0.961 1.00 81.75 89 GLN A C 1
ATOM 698 O O . GLN A 1 89 ? 6.264 0.135 -0.056 1.00 81.75 89 GLN A O 1
ATOM 703 N N . HIS A 1 90 ? 5.336 0.995 1.790 1.00 82.12 90 HIS A N 1
ATOM 704 C CA . HIS A 1 90 ? 5.857 2.348 1.589 1.00 82.12 90 HIS A CA 1
ATOM 705 C C . HIS A 1 90 ? 7.394 2.397 1.664 1.00 82.12 90 HIS A C 1
ATOM 707 O O . HIS A 1 90 ? 8.035 2.988 0.790 1.00 82.12 90 HIS A O 1
ATOM 713 N N . TYR A 1 91 ? 8.013 1.733 2.646 1.00 78.62 91 TYR A N 1
ATOM 714 C CA . TYR A 1 91 ? 9.480 1.684 2.747 1.00 78.62 91 TYR A CA 1
ATOM 715 C C . TYR A 1 91 ? 10.130 0.729 1.741 1.00 78.62 91 TYR A C 1
ATOM 717 O O . TYR A 1 91 ? 11.245 1.006 1.290 1.00 78.62 91 TYR A O 1
ATOM 725 N N . GLU A 1 92 ? 9.453 -0.352 1.350 1.00 76.62 92 GLU A N 1
ATOM 726 C CA . GLU A 1 92 ? 9.896 -1.219 0.256 1.00 76.62 92 GLU A CA 1
ATOM 727 C C . GLU A 1 92 ? 9.940 -0.429 -1.057 1.00 76.62 92 GLU A C 1
ATOM 729 O O . GLU A 1 92 ? 10.990 -0.371 -1.696 1.00 76.62 92 GLU A O 1
ATOM 734 N N . GLN A 1 93 ? 8.867 0.300 -1.390 1.00 72.75 93 GLN A N 1
ATOM 735 C CA . GLN A 1 93 ? 8.813 1.169 -2.570 1.00 72.75 93 GLN A CA 1
ATOM 736 C C . GLN A 1 93 ? 9.900 2.251 -2.560 1.00 72.75 93 GLN A C 1
ATOM 738 O O . GLN A 1 93 ? 10.563 2.463 -3.575 1.00 72.75 93 GLN A O 1
ATOM 743 N N . LEU A 1 94 ? 10.131 2.920 -1.424 1.00 68.50 94 LEU A N 1
ATOM 744 C CA . LEU A 1 94 ? 11.216 3.903 -1.294 1.00 68.50 94 LEU A CA 1
ATOM 745 C C . LEU A 1 94 ? 12.602 3.268 -1.473 1.00 68.50 94 LEU A C 1
ATOM 747 O O . LEU A 1 94 ? 13.488 3.864 -2.093 1.00 68.50 94 LEU A O 1
ATOM 751 N N . GLY A 1 95 ? 12.800 2.068 -0.924 1.00 66.38 95 GLY A N 1
ATOM 752 C CA . GLY A 1 95 ? 14.032 1.301 -1.071 1.00 66.38 95 GLY A CA 1
ATOM 753 C C . GLY A 1 95 ? 14.289 0.906 -2.523 1.00 66.38 95 GLY A C 1
ATOM 754 O O . GLY A 1 95 ? 15.409 1.072 -3.012 1.00 66.38 95 GLY A O 1
ATOM 755 N N . GLU A 1 96 ? 13.258 0.435 -3.223 1.00 65.62 96 GLU A N 1
ATOM 756 C CA . GLU A 1 96 ? 13.319 0.114 -4.647 1.00 65.62 96 GLU A CA 1
ATOM 757 C C . GLU A 1 96 ? 13.587 1.360 -5.495 1.00 65.62 96 GLU A C 1
ATOM 759 O O . GLU A 1 96 ? 14.489 1.341 -6.329 1.00 65.62 96 GLU A O 1
ATOM 764 N N . GLN A 1 97 ? 12.883 2.469 -5.252 1.00 64.38 97 GLN A N 1
ATOM 765 C CA . GLN A 1 97 ? 13.048 3.707 -6.016 1.00 64.38 97 GLN A CA 1
ATOM 766 C C . GLN A 1 97 ? 14.474 4.268 -5.912 1.00 64.38 97 GLN A C 1
ATOM 768 O O . GLN A 1 97 ? 15.097 4.536 -6.939 1.00 64.38 97 GLN A O 1
ATOM 773 N N . LYS A 1 98 ? 15.038 4.350 -4.696 1.00 64.81 98 LYS A N 1
ATOM 774 C CA . LYS A 1 98 ? 16.436 4.779 -4.486 1.00 64.81 98 LYS A CA 1
ATOM 775 C C . LYS A 1 98 ? 17.433 3.838 -5.175 1.00 64.81 98 LYS A C 1
ATOM 777 O O . LYS A 1 98 ? 18.479 4.276 -5.651 1.00 64.81 98 LYS A O 1
ATOM 782 N N . GLN A 1 99 ? 17.130 2.540 -5.240 1.00 60.75 99 GLN A N 1
ATOM 783 C CA . GLN A 1 99 ? 17.962 1.567 -5.957 1.00 60.75 99 GLN A CA 1
ATOM 784 C C . GLN A 1 99 ? 17.870 1.735 -7.478 1.00 60.75 99 GLN A C 1
ATOM 786 O O . GLN A 1 99 ? 18.900 1.629 -8.146 1.00 60.75 99 GLN A O 1
ATOM 791 N N . TYR A 1 100 ? 16.681 2.019 -8.019 1.00 61.72 100 TYR A N 1
ATOM 792 C CA . TYR A 1 100 ? 16.492 2.315 -9.440 1.00 61.72 100 TYR A CA 1
ATOM 793 C C . TYR A 1 100 ? 17.211 3.603 -9.851 1.00 61.72 100 TYR A C 1
ATOM 795 O O . TYR A 1 100 ? 17.924 3.590 -10.851 1.00 61.72 100 TYR A O 1
ATOM 803 N N . GLU A 1 101 ? 17.096 4.678 -9.067 1.00 61.66 101 GLU A N 1
ATOM 804 C CA . GLU A 1 101 ? 17.814 5.939 -9.308 1.00 61.66 101 GLU A CA 1
ATOM 805 C C . GLU A 1 101 ? 19.335 5.727 -9.293 1.00 61.66 101 GLU A C 1
ATOM 807 O O . GLU A 1 101 ? 20.017 6.084 -10.252 1.00 61.66 101 GLU A O 1
ATOM 812 N N . ALA A 1 102 ? 19.869 5.026 -8.287 1.00 61.41 102 ALA A N 1
ATOM 813 C CA . ALA A 1 102 ? 21.302 4.732 -8.205 1.00 61.41 102 ALA A CA 1
ATOM 814 C C . ALA A 1 102 ? 21.813 3.810 -9.331 1.00 61.41 102 ALA A C 1
ATOM 816 O O . ALA A 1 102 ? 22.993 3.859 -9.690 1.00 61.41 102 ALA A O 1
ATOM 817 N N . ALA A 1 103 ? 20.965 2.924 -9.862 1.00 59.31 103 ALA A N 1
ATOM 818 C CA . ALA A 1 103 ? 21.293 2.121 -11.039 1.00 59.31 103 ALA A CA 1
ATOM 819 C C . ALA A 1 103 ? 21.290 2.981 -12.312 1.00 59.31 103 ALA A C 1
ATOM 821 O O . ALA A 1 103 ? 22.177 2.828 -13.151 1.00 59.31 103 ALA A O 1
ATOM 822 N N . TYR A 1 104 ? 20.340 3.913 -12.431 1.00 55.25 104 TYR A N 1
ATOM 823 C CA . TYR A 1 104 ? 20.257 4.847 -13.551 1.00 55.25 104 TYR A CA 1
ATOM 824 C C . TYR A 1 104 ? 21.475 5.775 -13.614 1.00 55.25 104 TYR A C 1
ATOM 826 O O . TYR A 1 104 ? 22.109 5.890 -14.663 1.00 55.25 104 TYR A O 1
ATOM 834 N N . GLU A 1 105 ? 21.868 6.358 -12.479 1.00 55.59 105 GLU A N 1
ATOM 835 C CA . GLU A 1 105 ? 23.051 7.219 -12.373 1.00 55.59 105 GLU A CA 1
ATOM 836 C C . GLU A 1 105 ? 24.346 6.469 -12.716 1.00 55.59 105 GLU A C 1
ATOM 838 O O . GLU A 1 105 ? 25.170 6.979 -13.469 1.00 55.59 105 GLU A O 1
ATOM 843 N N . ARG A 1 106 ? 24.509 5.217 -12.262 1.00 55.75 106 ARG A N 1
ATOM 844 C CA . ARG A 1 106 ? 25.692 4.399 -12.595 1.00 55.75 106 ARG A CA 1
ATOM 845 C C . ARG A 1 106 ? 25.794 4.033 -14.075 1.00 55.75 106 ARG A C 1
ATOM 847 O O . ARG A 1 106 ? 26.904 3.911 -14.588 1.00 55.75 106 ARG A O 1
ATOM 854 N N . VAL A 1 107 ? 24.667 3.839 -14.759 1.00 54.31 107 VAL A N 1
ATOM 855 C CA . VAL A 1 107 ? 24.656 3.621 -16.214 1.00 54.31 107 VAL A CA 1
ATOM 856 C C . VAL A 1 107 ? 25.005 4.915 -16.954 1.00 54.31 107 VAL A C 1
ATOM 858 O O . VAL A 1 107 ? 25.753 4.857 -17.926 1.00 54.31 107 VAL A O 1
ATOM 861 N N . ALA A 1 108 ? 24.530 6.069 -16.475 1.00 51.62 108 ALA A N 1
ATOM 862 C CA . ALA A 1 108 ? 24.850 7.376 -17.052 1.00 51.62 108 ALA A CA 1
ATOM 863 C C . ALA A 1 108 ? 26.338 7.757 -16.896 1.00 51.62 108 ALA A C 1
ATOM 865 O O . ALA A 1 108 ? 26.914 8.336 -17.813 1.00 51.62 108 ALA A O 1
ATOM 866 N N . ASP A 1 109 ? 26.973 7.382 -15.781 1.00 50.09 109 ASP A N 1
ATOM 867 C CA . ASP A 1 109 ? 28.397 7.650 -15.501 1.00 50.09 109 ASP A CA 1
ATOM 868 C C . ASP A 1 109 ? 29.354 6.592 -16.114 1.00 50.09 109 ASP 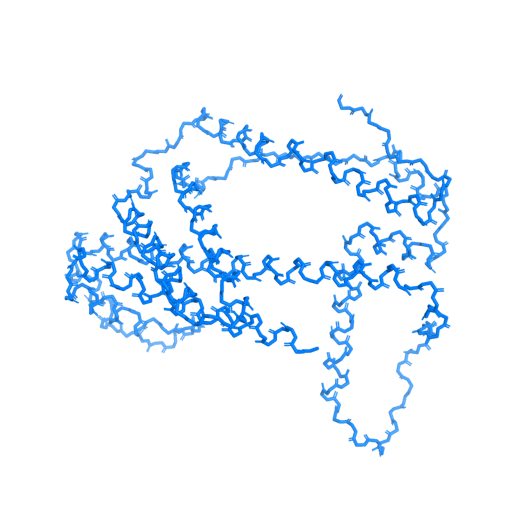A C 1
ATOM 870 O O . ASP A 1 109 ? 30.581 6.721 -16.091 1.00 50.09 109 ASP A O 1
ATOM 874 N N . GLY A 1 110 ? 28.799 5.512 -16.679 1.00 48.00 110 GLY A N 1
ATOM 875 C CA . GLY A 1 110 ? 29.504 4.290 -17.083 1.00 48.00 110 GLY A CA 1
ATOM 876 C C . GLY A 1 110 ? 30.350 4.356 -18.362 1.00 48.00 110 GLY A C 1
ATOM 877 O O . GLY A 1 110 ? 30.952 3.342 -18.727 1.00 48.00 110 GLY A O 1
ATOM 878 N N . ASP A 1 111 ? 30.466 5.515 -19.014 1.00 42.94 111 ASP A N 1
ATOM 879 C CA . ASP A 1 111 ? 31.213 5.681 -20.275 1.00 42.94 111 ASP A CA 1
ATOM 880 C C . ASP A 1 111 ? 32.754 5.658 -20.096 1.00 42.94 111 ASP A C 1
ATOM 882 O O . ASP A 1 111 ? 33.510 5.866 -21.044 1.00 42.94 111 ASP A O 1
ATOM 886 N N . ARG A 1 112 ? 33.266 5.384 -18.879 1.00 38.59 112 ARG A N 1
ATOM 887 C CA . ARG A 1 112 ? 34.720 5.310 -18.596 1.00 38.59 112 ARG A CA 1
ATOM 888 C C . ARG A 1 112 ? 35.233 4.084 -17.828 1.00 38.59 112 ARG A C 1
ATOM 890 O O . ARG A 1 112 ? 36.446 3.919 -17.757 1.00 38.59 112 ARG A O 1
ATOM 897 N N . ALA A 1 113 ? 34.381 3.213 -17.282 1.00 38.12 113 ALA A N 1
ATOM 898 C CA . ALA A 1 113 ? 34.826 2.184 -16.319 1.00 38.12 113 ALA A CA 1
ATOM 899 C C . ALA A 1 113 ? 34.484 0.725 -16.687 1.00 38.12 113 ALA A C 1
ATOM 901 O O . ALA A 1 113 ? 34.577 -0.165 -15.847 1.00 38.12 113 ALA A O 1
ATOM 902 N N . THR A 1 114 ? 34.088 0.436 -17.928 1.00 41.34 114 THR A N 1
ATOM 903 C CA . THR A 1 114 ? 33.604 -0.904 -18.321 1.00 41.34 114 THR A CA 1
ATOM 904 C C . THR A 1 114 ? 34.677 -1.871 -18.843 1.00 41.34 114 THR A C 1
ATOM 906 O O . THR A 1 114 ? 34.343 -3.001 -19.191 1.00 41.34 114 THR A O 1
ATOM 909 N N . GLN A 1 115 ? 35.962 -1.494 -18.871 1.00 34.84 115 GLN A N 1
ATOM 910 C CA . GLN A 1 115 ? 37.019 -2.338 -19.456 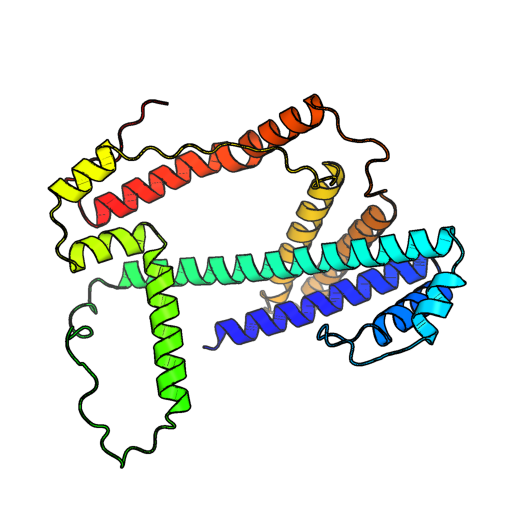1.00 34.84 115 GLN A CA 1
ATOM 911 C C . GLN A 1 115 ? 37.692 -3.345 -18.508 1.00 34.84 115 GLN A C 1
ATOM 913 O O . GLN A 1 115 ? 38.423 -4.202 -18.995 1.00 34.84 115 GLN A O 1
ATOM 918 N N . SER A 1 116 ? 37.464 -3.313 -17.192 1.00 29.50 116 SER A N 1
ATOM 919 C CA . SER A 1 116 ? 38.329 -4.057 -16.259 1.00 29.50 116 SER A CA 1
ATOM 920 C C . SER A 1 116 ? 37.608 -4.953 -15.250 1.00 29.50 116 SER A C 1
ATOM 922 O O . SER A 1 116 ? 38.011 -4.953 -14.093 1.00 29.50 116 SER A O 1
ATOM 924 N N . PHE A 1 117 ? 36.544 -5.682 -15.612 1.00 35.94 117 PHE A N 1
ATOM 925 C CA . PHE A 1 117 ? 35.845 -6.478 -14.582 1.00 35.94 117 PHE A CA 1
ATOM 926 C C . PHE A 1 117 ? 35.286 -7.857 -14.951 1.00 35.94 117 PHE A C 1
ATOM 928 O O . PHE A 1 117 ? 34.718 -8.496 -14.074 1.00 35.94 117 PHE A O 1
ATOM 935 N N . PHE A 1 118 ? 35.476 -8.379 -16.170 1.00 34.81 118 PHE A N 1
ATOM 936 C CA . PHE A 1 118 ? 35.003 -9.738 -16.485 1.00 34.81 118 PHE A CA 1
ATOM 937 C C . PHE A 1 118 ? 35.974 -10.535 -17.358 1.00 34.81 118 PHE A C 1
ATOM 939 O O . PHE A 1 118 ? 35.818 -10.619 -18.574 1.00 34.81 118 PHE A O 1
ATOM 946 N N . THR A 1 119 ? 36.935 -11.203 -16.718 1.00 27.91 119 THR A N 1
ATOM 947 C CA . THR A 1 119 ? 37.374 -12.521 -17.186 1.00 27.91 119 THR A CA 1
ATOM 948 C C . THR A 1 119 ? 36.232 -13.497 -16.921 1.00 27.91 119 THR A C 1
ATOM 950 O O . THR A 1 119 ? 35.990 -13.899 -15.784 1.00 27.91 119 THR A O 1
ATOM 953 N N . VAL A 1 120 ? 35.492 -13.850 -17.970 1.00 32.28 120 VAL A N 1
ATOM 954 C CA . VAL A 1 120 ? 34.674 -15.066 -17.977 1.00 32.28 120 VAL A CA 1
ATOM 955 C C . VAL A 1 120 ? 35.652 -16.217 -18.158 1.00 32.28 120 VAL A C 1
ATOM 957 O O . VAL A 1 120 ? 35.977 -16.555 -19.284 1.00 32.28 120 VAL A O 1
ATOM 960 N N . ASP A 1 121 ? 36.228 -16.678 -17.050 1.00 30.48 121 ASP A N 1
ATOM 961 C CA . ASP A 1 121 ? 36.729 -18.039 -16.841 1.00 30.48 121 ASP A CA 1
ATOM 962 C C . ASP A 1 121 ? 37.483 -18.085 -15.512 1.00 30.48 121 ASP A C 1
ATOM 964 O O . ASP A 1 121 ? 38.636 -17.673 -15.409 1.00 30.48 121 ASP A O 1
ATOM 968 N N . SER A 1 122 ? 36.829 -18.622 -14.489 1.00 31.34 122 SER A N 1
ATOM 969 C CA . SER A 1 122 ? 37.517 -19.387 -13.453 1.00 31.34 122 SER A CA 1
ATOM 970 C C . SER A 1 122 ? 36.502 -20.229 -12.689 1.00 31.34 122 SER A C 1
ATOM 972 O O . SER A 1 122 ? 35.872 -19.821 -11.716 1.00 31.34 122 SER A O 1
ATOM 974 N N . VAL A 1 123 ? 36.377 -21.475 -13.148 1.00 29.67 123 VAL A N 1
ATOM 975 C CA . VAL A 1 123 ? 36.229 -22.623 -12.246 1.00 29.67 123 VAL A CA 1
ATOM 976 C C . VAL A 1 123 ? 37.193 -22.405 -11.066 1.00 29.67 123 VAL A C 1
ATOM 978 O O . VAL A 1 123 ? 38.336 -22.024 -11.331 1.00 29.67 123 VAL A O 1
ATOM 981 N N . PRO A 1 124 ? 36.794 -22.596 -9.795 1.00 28.91 124 PRO A N 1
ATOM 982 C CA . PRO A 1 124 ? 37.660 -22.259 -8.670 1.00 28.91 124 PRO A CA 1
ATOM 983 C C . PRO A 1 124 ? 38.930 -23.117 -8.719 1.00 28.91 124 PRO A C 1
ATOM 985 O O . PRO A 1 124 ? 38.894 -24.310 -8.420 1.00 28.91 124 PRO A O 1
ATOM 988 N N . SER A 1 125 ? 40.055 -22.530 -9.122 1.00 30.11 125 SER A N 1
ATOM 989 C CA . SER A 1 125 ? 41.366 -23.148 -8.961 1.00 30.11 125 SER A CA 1
ATOM 990 C C . SER A 1 125 ? 41.949 -22.681 -7.635 1.00 30.11 125 SER A C 1
ATOM 992 O O . SER A 1 125 ? 42.229 -21.497 -7.492 1.00 30.11 125 SER A O 1
ATOM 994 N N . TYR A 1 126 ? 42.097 -23.633 -6.713 1.00 32.50 126 TYR A N 1
ATOM 995 C CA . TYR A 1 126 ? 42.965 -23.640 -5.529 1.00 32.50 126 TYR A CA 1
ATOM 996 C C . TYR A 1 126 ? 43.055 -22.344 -4.695 1.00 32.50 126 TYR A C 1
ATOM 998 O O . TYR A 1 126 ? 43.666 -21.355 -5.086 1.00 32.50 126 TYR A O 1
ATOM 1006 N N . ILE A 1 127 ? 42.486 -22.406 -3.489 1.00 36.78 127 ILE A N 1
ATOM 1007 C CA . ILE A 1 127 ? 42.567 -21.371 -2.451 1.00 36.78 127 ILE A CA 1
ATOM 1008 C C . ILE A 1 127 ? 43.983 -21.381 -1.855 1.00 36.78 127 ILE A C 1
ATOM 1010 O O . ILE A 1 127 ? 44.449 -22.423 -1.393 1.00 36.78 127 ILE A O 1
ATOM 1014 N N . ASP A 1 128 ? 44.648 -20.226 -1.870 1.00 33.09 128 ASP A N 1
ATOM 1015 C CA . ASP A 1 128 ? 45.924 -19.989 -1.188 1.00 33.09 128 ASP A CA 1
ATOM 1016 C C . ASP A 1 128 ? 45.642 -19.703 0.309 1.00 33.09 128 ASP A C 1
ATOM 1018 O O . ASP A 1 128 ? 44.796 -18.848 0.593 1.00 33.09 128 ASP A O 1
ATOM 1022 N N . PRO A 1 129 ? 46.254 -20.394 1.293 1.00 32.41 129 PRO A N 1
ATOM 1023 C CA . PRO A 1 129 ? 45.725 -20.441 2.663 1.00 32.41 129 PRO A CA 1
ATOM 1024 C C . PRO A 1 129 ? 46.068 -19.243 3.568 1.00 32.41 129 PRO A C 1
ATOM 1026 O O . PRO A 1 129 ? 45.742 -19.287 4.752 1.00 32.41 129 PRO A O 1
ATOM 1029 N N . GLU A 1 130 ? 46.746 -18.198 3.081 1.00 35.09 130 GLU A N 1
ATOM 1030 C CA . GLU A 1 130 ? 47.379 -17.194 3.963 1.00 35.09 130 GLU A CA 1
ATOM 1031 C C . GLU A 1 130 ? 46.839 -15.753 3.879 1.00 35.09 130 GLU A C 1
ATOM 1033 O O . GLU A 1 130 ? 47.413 -14.851 4.492 1.00 35.09 130 GLU A O 1
ATOM 1038 N N . SER A 1 131 ? 45.706 -15.485 3.221 1.00 39.47 131 SER A N 1
ATOM 1039 C CA . SER A 1 131 ? 45.069 -14.158 3.310 1.00 39.47 131 SER A CA 1
ATOM 1040 C C . SER A 1 131 ? 43.960 -14.128 4.364 1.00 39.47 131 SER A C 1
ATOM 1042 O O . SER A 1 131 ? 42.890 -14.701 4.179 1.00 39.47 131 SER A O 1
ATOM 1044 N N . SER A 1 132 ? 44.218 -13.409 5.458 1.00 37.34 132 SER A N 1
ATOM 1045 C CA . SER A 1 132 ? 43.327 -13.161 6.602 1.00 37.34 132 SER A CA 1
ATOM 1046 C C . SER A 1 132 ? 42.126 -12.243 6.279 1.00 37.34 132 SER A C 1
ATOM 1048 O O . SER A 1 132 ? 41.813 -11.337 7.052 1.00 37.34 132 SER A O 1
ATOM 1050 N N . ASP A 1 133 ? 41.428 -12.464 5.167 1.00 39.72 133 ASP A N 1
ATOM 1051 C CA . ASP A 1 133 ? 40.109 -11.872 4.933 1.00 39.72 133 ASP A CA 1
ATOM 1052 C C . ASP A 1 133 ? 39.045 -12.943 5.170 1.00 39.72 133 ASP A C 1
ATOM 1054 O O . ASP A 1 133 ? 38.993 -13.969 4.499 1.00 39.72 133 ASP A O 1
ATOM 1058 N N . SER A 1 134 ? 38.219 -12.711 6.193 1.00 42.19 134 SER A N 1
ATOM 1059 C CA . SER A 1 134 ? 37.209 -13.651 6.680 1.00 42.19 134 SER A CA 1
ATOM 1060 C C . SER A 1 134 ? 36.319 -14.140 5.526 1.00 42.19 134 SER A C 1
ATOM 1062 O O . SER A 1 134 ? 35.587 -13.343 4.937 1.00 42.19 134 SER A O 1
ATOM 1064 N N . GLU A 1 135 ? 36.363 -15.441 5.208 1.00 37.88 135 GLU A N 1
ATOM 1065 C CA . GLU A 1 135 ? 35.628 -16.091 4.101 1.00 37.88 135 GLU A CA 1
ATOM 1066 C C . GLU A 1 135 ? 34.132 -15.724 4.065 1.00 37.88 135 GLU A C 1
ATOM 1068 O O . GLU A 1 135 ? 33.523 -15.624 2.998 1.00 37.88 135 GLU A O 1
ATOM 1073 N N . ALA A 1 136 ? 33.545 -15.426 5.228 1.00 40.00 136 ALA A N 1
ATOM 1074 C CA . ALA A 1 136 ? 32.171 -14.950 5.363 1.00 40.00 136 ALA A CA 1
ATOM 1075 C C . ALA A 1 136 ? 31.908 -13.612 4.639 1.00 40.00 136 ALA A C 1
ATOM 1077 O O . ALA A 1 136 ? 30.843 -13.432 4.042 1.00 40.00 136 ALA A O 1
ATOM 1078 N N . ASN A 1 137 ? 32.869 -12.682 4.634 1.00 40.53 137 ASN A N 1
ATOM 1079 C CA . ASN A 1 137 ? 32.747 -11.401 3.932 1.00 40.53 137 ASN A CA 1
ATOM 1080 C C . ASN A 1 137 ? 32.847 -11.569 2.411 1.00 40.53 137 ASN A C 1
ATOM 1082 O O . ASN A 1 137 ? 32.127 -10.890 1.678 1.00 40.53 137 ASN A O 1
ATOM 1086 N N . LEU A 1 138 ? 33.683 -12.494 1.929 1.00 40.53 138 LEU A N 1
ATOM 1087 C CA . LEU A 1 138 ? 33.833 -12.779 0.497 1.00 40.53 138 LEU A CA 1
ATOM 1088 C C . LEU A 1 138 ? 32.577 -13.448 -0.081 1.00 40.53 138 LEU A C 1
ATOM 1090 O O . LEU A 1 138 ? 32.087 -13.038 -1.135 1.00 40.53 138 LEU A O 1
ATOM 1094 N N . LEU A 1 139 ? 31.986 -14.398 0.650 1.00 35.44 139 LEU A N 1
ATOM 1095 C CA . LEU A 1 139 ? 30.720 -15.038 0.276 1.00 35.44 139 LEU A CA 1
ATOM 1096 C C . LEU A 1 139 ? 29.541 -14.052 0.309 1.00 35.44 139 LEU A C 1
ATOM 1098 O O . LEU A 1 139 ? 28.733 -14.018 -0.620 1.00 35.44 139 LEU A O 1
ATOM 1102 N N . THR A 1 140 ? 29.472 -13.199 1.337 1.00 42.34 140 THR A N 1
ATOM 1103 C CA . THR A 1 140 ? 28.427 -12.165 1.458 1.00 42.34 140 THR A CA 1
ATOM 1104 C C . THR A 1 140 ? 28.512 -11.145 0.322 1.00 42.34 140 THR A C 1
ATOM 1106 O O . THR A 1 140 ? 27.486 -10.747 -0.236 1.00 42.34 140 THR A O 1
ATOM 1109 N N . ARG A 1 141 ? 29.730 -10.763 -0.077 1.00 41.84 141 ARG A N 1
ATOM 1110 C CA . ARG A 1 141 ? 29.965 -9.830 -1.181 1.00 41.84 141 ARG A CA 1
ATOM 1111 C C . ARG A 1 141 ? 29.608 -10.439 -2.541 1.00 41.84 141 ARG A C 1
ATOM 1113 O O . ARG A 1 141 ? 28.913 -9.786 -3.312 1.00 41.84 141 ARG A O 1
ATOM 1120 N N . GLY A 1 142 ? 29.957 -11.703 -2.794 1.00 36.50 142 GLY A N 1
ATOM 1121 C CA . GLY A 1 142 ? 29.547 -12.418 -4.012 1.00 36.50 142 GLY A CA 1
ATOM 1122 C C . GLY A 1 142 ? 28.025 -12.604 -4.129 1.00 36.50 142 GLY A C 1
ATOM 1123 O O . GLY A 1 142 ? 27.448 -12.450 -5.209 1.00 36.50 142 GLY A O 1
ATOM 1124 N N . LEU A 1 143 ? 27.334 -12.860 -3.015 1.00 37.38 143 LEU A N 1
ATOM 1125 C CA . LEU A 1 143 ? 25.867 -12.940 -2.971 1.00 37.38 143 LEU A CA 1
ATOM 1126 C C . LEU A 1 143 ? 25.196 -11.570 -3.189 1.00 37.38 143 LEU A C 1
ATOM 1128 O O . LEU A 1 143 ? 24.183 -11.474 -3.885 1.00 37.38 143 LEU A O 1
ATOM 1132 N N . GLN A 1 144 ? 25.771 -10.490 -2.654 1.00 39.97 144 GLN A N 1
ATOM 1133 C CA . GLN A 1 144 ? 25.275 -9.129 -2.885 1.00 39.97 144 GLN A CA 1
ATOM 1134 C C . GLN A 1 144 ? 25.509 -8.654 -4.320 1.00 39.97 144 GLN A C 1
ATOM 1136 O O . GLN A 1 144 ? 24.573 -8.144 -4.941 1.00 39.97 144 GLN A O 1
ATOM 1141 N N . GLU A 1 145 ? 26.698 -8.879 -4.876 1.00 44.03 145 GLU A N 1
ATOM 1142 C CA . GLU A 1 145 ? 27.025 -8.534 -6.261 1.00 44.03 145 GLU A CA 1
ATOM 1143 C C . GLU A 1 145 ? 26.118 -9.307 -7.231 1.00 44.03 145 GLU A C 1
ATOM 1145 O O . GLU A 1 145 ? 25.469 -8.701 -8.083 1.00 44.03 145 GLU A O 1
ATOM 1150 N N . THR A 1 146 ? 25.938 -10.620 -7.047 1.00 42.56 146 THR A N 1
ATOM 1151 C CA . THR A 1 146 ? 25.015 -11.415 -7.883 1.00 42.56 146 THR A CA 1
ATOM 1152 C C . THR A 1 146 ? 23.561 -10.949 -7.776 1.00 42.56 146 THR A C 1
ATOM 1154 O O . THR A 1 146 ? 22.851 -10.955 -8.784 1.00 42.56 146 THR A O 1
ATOM 1157 N N . SER A 1 147 ? 23.110 -10.486 -6.604 1.00 46.56 147 SER A N 1
ATOM 1158 C CA . SER A 1 147 ? 21.766 -9.919 -6.429 1.00 46.56 147 SER A CA 1
ATOM 1159 C C . SER A 1 147 ? 21.581 -8.571 -7.143 1.00 46.56 147 SER A C 1
ATOM 1161 O O . SER A 1 147 ? 20.529 -8.349 -7.748 1.00 46.56 147 SER A O 1
ATOM 1163 N N . GLN A 1 148 ? 22.609 -7.711 -7.152 1.00 48.62 148 GLN A N 1
ATOM 1164 C CA . GLN A 1 148 ? 22.622 -6.441 -7.886 1.00 48.62 148 GLN A CA 1
ATOM 1165 C C . GLN A 1 148 ? 22.664 -6.671 -9.400 1.00 48.62 148 GLN A C 1
ATOM 1167 O O . GLN A 1 148 ? 21.811 -6.141 -10.108 1.00 48.62 148 GLN A O 1
ATOM 1172 N N . TYR A 1 149 ? 23.536 -7.559 -9.894 1.00 47.97 149 TYR A N 1
ATOM 1173 C CA . TYR A 1 149 ? 23.574 -7.951 -11.311 1.00 47.97 149 TYR A CA 1
ATOM 1174 C C . TYR A 1 149 ? 22.259 -8.590 -11.781 1.00 47.97 149 TYR A C 1
ATOM 1176 O O . TYR A 1 149 ? 21.830 -8.384 -12.920 1.00 47.97 149 TYR A O 1
ATOM 1184 N N . ARG A 1 150 ? 21.590 -9.365 -10.916 1.00 48.03 150 ARG A N 1
ATOM 1185 C CA . ARG A 1 150 ? 20.300 -9.999 -11.224 1.00 48.03 150 ARG A CA 1
ATOM 1186 C C . ARG A 1 150 ? 19.147 -8.983 -11.246 1.00 48.03 150 ARG A C 1
ATOM 1188 O O . ARG A 1 150 ? 18.191 -9.222 -11.974 1.00 48.03 150 ARG A O 1
ATOM 1195 N N . ARG A 1 151 ? 19.240 -7.854 -10.524 1.00 48.94 151 ARG A N 1
ATOM 1196 C CA . ARG A 1 151 ? 18.248 -6.754 -10.545 1.00 48.94 151 ARG A CA 1
ATOM 1197 C C . ARG A 1 151 ? 18.503 -5.720 -11.637 1.00 48.94 151 ARG A C 1
ATOM 1199 O O . ARG A 1 151 ? 17.552 -5.319 -12.293 1.00 48.94 151 ARG A O 1
ATOM 1206 N N . GLU A 1 152 ? 19.753 -5.350 -11.908 1.00 50.75 152 GLU A N 1
ATOM 1207 C CA . GLU A 1 152 ? 20.096 -4.494 -13.055 1.00 50.75 152 GLU A CA 1
ATOM 1208 C C . GLU A 1 152 ? 19.676 -5.170 -14.373 1.00 50.75 152 GLU A C 1
ATOM 1210 O O . GLU A 1 152 ? 19.139 -4.526 -15.266 1.00 50.75 152 GLU A O 1
ATOM 1215 N N . ALA A 1 153 ? 19.774 -6.502 -14.459 1.00 52.34 153 ALA A N 1
ATOM 1216 C CA . ALA A 1 153 ? 19.251 -7.275 -15.587 1.00 52.34 153 ALA A CA 1
ATOM 1217 C C . ALA A 1 153 ? 17.707 -7.326 -15.695 1.00 52.34 153 ALA A C 1
ATOM 1219 O O . ALA A 1 153 ? 17.212 -7.882 -16.676 1.00 52.34 153 ALA A O 1
ATOM 1220 N N . ARG A 1 154 ? 16.945 -6.800 -14.720 1.00 58.53 154 ARG A N 1
ATOM 1221 C CA . ARG A 1 154 ? 15.467 -6.777 -14.737 1.00 58.53 154 ARG A CA 1
ATOM 1222 C C . ARG A 1 154 ? 14.872 -5.524 -15.384 1.00 58.53 154 ARG A C 1
ATOM 1224 O O . ARG A 1 154 ? 13.685 -5.538 -15.688 1.00 58.53 154 ARG A O 1
ATOM 1231 N N . THR A 1 155 ? 15.654 -4.469 -15.617 1.00 77.69 155 THR A N 1
ATOM 1232 C CA . THR A 1 155 ? 15.174 -3.249 -16.290 1.00 77.69 155 THR A CA 1
ATOM 1233 C C . THR A 1 155 ? 15.579 -3.230 -17.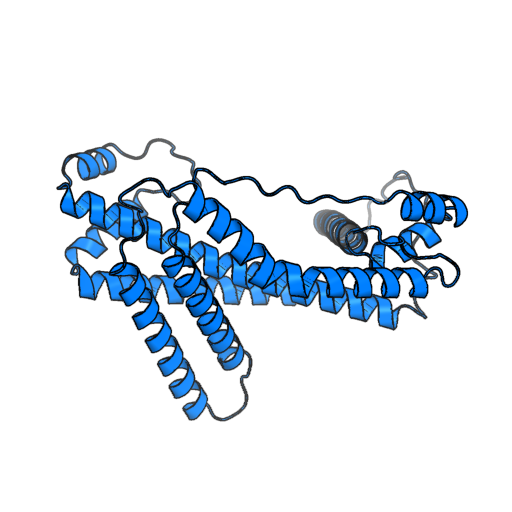762 1.00 77.69 155 THR A C 1
ATOM 1235 O O . THR A 1 155 ? 16.583 -3.831 -18.146 1.00 77.69 155 THR A O 1
ATOM 1238 N N . PHE A 1 156 ? 14.843 -2.495 -18.605 1.00 82.38 156 PHE A N 1
ATOM 1239 C CA . PHE A 1 156 ? 15.214 -2.323 -20.019 1.00 82.38 156 PHE A CA 1
ATOM 1240 C C . PHE A 1 156 ? 16.612 -1.710 -20.183 1.00 82.38 156 PHE A C 1
ATOM 1242 O O . PHE A 1 156 ? 17.380 -2.123 -21.050 1.00 82.38 156 PHE A O 1
ATOM 1249 N N . GLN A 1 157 ? 16.975 -0.783 -19.295 1.00 77.56 157 GLN A N 1
ATOM 1250 C CA . GLN A 1 157 ? 18.265 -0.093 -19.307 1.00 77.56 157 GLN A CA 1
ATOM 1251 C C . GLN A 1 157 ? 19.449 -1.006 -18.992 1.00 77.56 157 GLN A C 1
ATOM 1253 O O . GLN A 1 157 ? 20.521 -0.791 -19.542 1.00 77.56 157 GLN A O 1
ATOM 1258 N N . GLY A 1 158 ? 19.286 -2.027 -18.146 1.00 76.00 158 GLY A N 1
ATOM 1259 C CA . GLY A 1 158 ? 20.346 -3.013 -17.928 1.00 76.00 158 GLY A CA 1
ATOM 1260 C C . GLY A 1 158 ? 20.289 -4.187 -18.909 1.00 76.00 158 GLY A C 1
ATOM 1261 O O . GLY A 1 158 ? 21.328 -4.756 -19.255 1.00 76.00 158 GLY A O 1
ATOM 1262 N N . MET A 1 159 ? 19.098 -4.528 -19.410 1.00 85.94 159 MET A N 1
ATOM 1263 C CA . MET A 1 159 ? 18.888 -5.660 -20.312 1.00 85.94 159 MET A CA 1
ATOM 1264 C C . MET A 1 159 ? 19.551 -5.458 -21.681 1.00 85.94 159 MET A C 1
ATOM 1266 O O . MET A 1 159 ? 20.332 -6.319 -22.091 1.00 85.94 159 MET A O 1
ATOM 1270 N N . PHE A 1 160 ? 19.332 -4.332 -22.370 1.00 87.12 160 PHE A N 1
ATOM 1271 C CA . PHE A 1 160 ? 19.923 -4.133 -23.702 1.00 87.12 160 PHE A CA 1
ATOM 1272 C C . PHE A 1 160 ? 21.463 -4.091 -23.684 1.00 87.12 160 PHE A C 1
ATOM 1274 O O . PHE A 1 160 ? 22.078 -4.821 -24.471 1.00 87.12 160 PHE A O 1
ATOM 1281 N N . PRO A 1 161 ? 22.138 -3.351 -22.778 1.00 84.62 161 PRO A N 1
ATOM 1282 C CA . PRO A 1 161 ? 23.598 -3.388 -22.679 1.00 84.62 161 PRO A CA 1
ATOM 1283 C C . PRO A 1 161 ? 24.143 -4.773 -22.340 1.00 84.62 161 PRO A C 1
ATOM 1285 O O . PRO A 1 161 ? 25.253 -5.118 -22.748 1.00 84.62 161 PRO A O 1
ATOM 1288 N N . LYS A 1 162 ? 23.385 -5.582 -21.591 1.00 81.12 162 LYS A N 1
ATOM 1289 C CA . LYS A 1 162 ? 23.747 -6.974 -21.316 1.00 81.12 162 LYS A CA 1
ATOM 1290 C C . LYS A 1 162 ? 23.666 -7.828 -22.581 1.00 81.12 162 LYS A C 1
ATOM 1292 O O . LYS A 1 162 ? 24.604 -8.571 -22.846 1.00 81.12 162 LYS A O 1
ATOM 1297 N N . LEU A 1 163 ? 22.615 -7.686 -23.393 1.00 85.31 163 LEU A N 1
ATOM 1298 C CA . LEU A 1 163 ? 22.509 -8.373 -24.689 1.00 85.31 163 LEU A CA 1
ATOM 1299 C C . LEU A 1 163 ? 23.657 -7.991 -25.634 1.00 85.31 163 LEU A C 1
ATOM 1301 O O . LEU A 1 163 ? 24.228 -8.863 -26.288 1.00 85.31 163 LEU A O 1
ATOM 1305 N N . LYS A 1 164 ? 24.048 -6.710 -25.649 1.00 81.75 164 LYS A N 1
ATOM 1306 C CA . LYS A 1 164 ? 25.204 -6.227 -26.418 1.00 81.75 164 LYS A CA 1
ATOM 1307 C C . LYS A 1 164 ? 26.514 -6.850 -25.931 1.00 81.75 164 LYS A C 1
ATOM 1309 O O . LYS A 1 164 ? 27.301 -7.310 -26.748 1.00 81.75 164 LYS A O 1
ATOM 1314 N N . ARG A 1 165 ? 26.727 -6.923 -24.611 1.00 82.38 165 ARG A N 1
ATOM 1315 C CA . ARG A 1 165 ? 27.908 -7.565 -23.999 1.00 82.38 165 ARG A CA 1
ATOM 1316 C C . ARG A 1 165 ? 27.977 -9.072 -24.255 1.00 82.38 165 ARG A C 1
ATOM 1318 O O . ARG A 1 165 ? 29.066 -9.607 -24.412 1.00 82.38 165 ARG A O 1
ATOM 1325 N N . LEU A 1 166 ? 26.829 -9.741 -24.329 1.00 86.94 166 LEU A N 1
ATOM 1326 C CA . LEU A 1 166 ? 26.725 -11.159 -24.689 1.00 86.94 166 LEU A CA 1
ATOM 1327 C C . LEU A 1 166 ? 26.848 -11.410 -26.203 1.00 86.94 166 LEU A C 1
ATOM 1329 O O . LEU A 1 166 ? 26.693 -12.549 -26.635 1.00 86.94 166 LEU A O 1
ATOM 1333 N N . ASN A 1 167 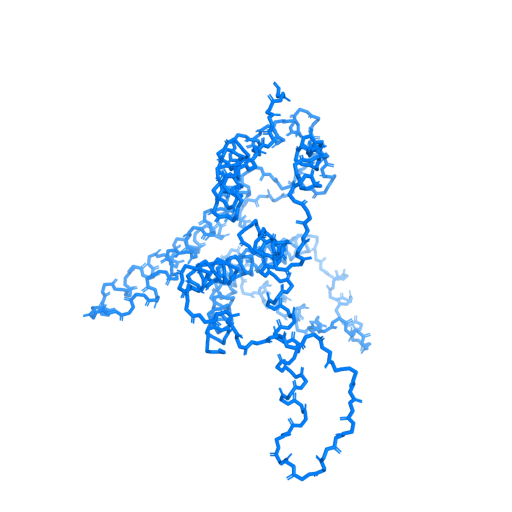? 27.124 -10.373 -27.006 1.00 86.56 167 ASN A N 1
ATOM 1334 C CA . ASN A 1 167 ? 27.255 -10.445 -28.464 1.00 86.56 167 ASN A CA 1
ATOM 1335 C C . ASN A 1 167 ? 26.043 -11.090 -29.158 1.00 86.56 167 ASN A C 1
ATOM 1337 O O . ASN A 1 167 ? 26.186 -11.812 -30.146 1.00 86.56 167 ASN A O 1
ATOM 1341 N N . VAL A 1 168 ? 24.834 -10.821 -28.657 1.00 88.69 168 VAL A N 1
ATOM 1342 C CA . VAL A 1 168 ? 23.605 -11.311 -29.290 1.00 88.69 168 VAL A CA 1
ATOM 1343 C C . VAL A 1 168 ? 23.424 -10.619 -30.652 1.00 88.69 168 VAL A C 1
ATOM 1345 O O . VAL A 1 168 ? 23.460 -9.387 -30.711 1.00 88.69 168 VAL A O 1
ATOM 1348 N N . PRO A 1 169 ? 23.205 -11.368 -31.752 1.00 90.44 169 PRO A N 1
ATOM 1349 C CA . PRO A 1 169 ? 23.016 -10.778 -33.073 1.00 90.44 169 PRO A CA 1
ATOM 1350 C C . PRO A 1 169 ? 21.810 -9.820 -33.115 1.00 90.44 169 PRO A C 1
ATOM 1352 O O . PRO A 1 169 ? 20.705 -10.235 -32.752 1.00 90.44 169 PRO A O 1
ATOM 1355 N N . PRO A 1 170 ? 21.957 -8.581 -33.632 1.00 89.19 170 PRO A N 1
ATOM 1356 C CA . PRO A 1 170 ? 20.864 -7.603 -33.680 1.00 89.19 170 PRO A CA 1
ATOM 1357 C C . PRO A 1 170 ? 19.617 -8.093 -34.426 1.00 89.19 170 PRO A C 1
ATOM 1359 O O . PRO A 1 170 ? 18.502 -7.781 -34.028 1.00 89.19 170 PRO A O 1
ATOM 1362 N N . GLN A 1 171 ? 19.787 -8.923 -35.460 1.00 90.62 171 GLN A N 1
ATOM 1363 C CA . GLN A 1 171 ? 18.669 -9.525 -36.199 1.00 90.62 171 GLN A CA 1
ATOM 1364 C C . GLN A 1 171 ? 17.803 -10.436 -35.321 1.00 90.62 171 GLN A C 1
ATOM 1366 O O . GLN A 1 171 ? 16.587 -10.481 -35.477 1.00 90.62 171 GLN A O 1
ATOM 1371 N N . HIS A 1 172 ? 18.420 -11.158 -34.382 1.00 90.25 172 HIS A N 1
ATOM 1372 C CA . HIS A 1 172 ? 17.685 -12.009 -33.452 1.00 90.25 172 HIS A CA 1
ATOM 1373 C C . HIS A 1 172 ? 16.862 -11.161 -32.478 1.00 90.25 172 HIS A C 1
ATOM 1375 O O . HIS A 1 172 ? 15.726 -11.506 -32.171 1.00 90.25 172 HIS A O 1
ATOM 1381 N N . ILE A 1 173 ? 17.422 -10.030 -32.040 1.00 89.94 173 ILE A N 1
ATOM 1382 C CA . ILE A 1 173 ? 16.720 -9.066 -31.191 1.00 89.94 173 ILE A CA 1
ATOM 1383 C C . ILE A 1 173 ? 15.540 -8.466 -31.963 1.00 89.94 173 ILE A C 1
ATOM 1385 O O . ILE A 1 173 ? 14.430 -8.513 -31.449 1.00 89.94 173 ILE A O 1
ATOM 1389 N N . GLN A 1 174 ? 15.739 -8.005 -33.205 1.00 91.44 174 GLN A N 1
ATOM 1390 C CA . GLN A 1 174 ? 14.658 -7.463 -34.042 1.00 91.44 174 GLN A CA 1
ATOM 1391 C C . GLN A 1 174 ? 13.509 -8.465 -34.215 1.00 91.44 174 GLN A C 1
ATOM 1393 O O . GLN A 1 174 ? 12.368 -8.137 -33.920 1.00 91.44 174 GLN A O 1
ATOM 1398 N N . ASN A 1 175 ? 13.817 -9.717 -34.571 1.00 90.06 175 ASN A N 1
ATOM 1399 C CA . ASN A 1 175 ? 12.806 -10.766 -34.730 1.00 90.06 175 ASN A CA 1
ATOM 1400 C C . ASN A 1 175 ? 11.994 -11.032 -33.450 1.00 90.06 175 ASN A C 1
ATOM 1402 O O . ASN A 1 175 ? 10.851 -11.483 -33.535 1.00 90.06 175 ASN A O 1
ATOM 1406 N N . LEU A 1 176 ? 12.592 -10.831 -32.270 1.00 89.31 176 LEU A N 1
ATOM 1407 C CA . LEU A 1 176 ? 11.884 -10.930 -30.995 1.00 89.31 176 LEU A CA 1
ATOM 1408 C C . LEU A 1 176 ? 11.003 -9.704 -30.752 1.00 89.31 176 LEU A C 1
ATOM 1410 O O . LEU A 1 176 ? 9.888 -9.877 -30.276 1.00 89.31 176 LEU A O 1
ATOM 1414 N N . MET A 1 177 ? 11.474 -8.499 -31.091 1.00 88.94 177 MET A N 1
ATOM 1415 C CA . MET A 1 177 ? 10.674 -7.271 -30.986 1.00 88.94 177 MET A CA 1
ATOM 1416 C C . MET A 1 177 ? 9.435 -7.345 -31.875 1.00 88.94 177 MET A C 1
ATOM 1418 O O . MET A 1 177 ? 8.339 -7.058 -31.410 1.00 88.94 177 MET A O 1
ATOM 1422 N N . ASP A 1 178 ? 9.589 -7.825 -33.109 1.00 88.62 178 ASP A N 1
ATOM 1423 C CA . ASP A 1 178 ? 8.496 -7.943 -34.080 1.00 88.62 178 ASP A CA 1
ATOM 1424 C C . ASP A 1 178 ? 7.410 -8.945 -33.644 1.00 88.62 178 ASP A C 1
ATOM 1426 O O . ASP A 1 178 ? 6.293 -8.919 -34.153 1.00 88.62 178 ASP A O 1
ATOM 1430 N N . LYS A 1 179 ? 7.732 -9.853 -32.713 1.00 88.56 179 LYS A N 1
ATOM 1431 C CA . LYS A 1 179 ? 6.823 -10.887 -32.188 1.00 88.56 179 LYS A CA 1
ATOM 1432 C C . LYS A 1 179 ? 6.400 -10.647 -30.741 1.00 88.56 179 LYS A C 1
ATOM 1434 O O . LYS A 1 179 ? 5.721 -11.498 -30.166 1.00 88.56 179 LYS A O 1
ATOM 1439 N N . LEU A 1 180 ? 6.854 -9.559 -30.124 1.00 88.19 180 LEU A N 1
ATOM 1440 C CA . LEU A 1 180 ? 6.604 -9.292 -28.716 1.00 88.19 180 LEU A CA 1
ATOM 1441 C C . LEU A 1 180 ? 5.143 -8.871 -28.529 1.00 88.19 180 LEU A C 1
ATOM 1443 O O . LEU A 1 180 ? 4.774 -7.748 -28.848 1.00 88.19 180 LEU A O 1
ATOM 1447 N N . ASP A 1 181 ? 4.335 -9.772 -27.976 1.00 86.00 181 ASP A N 1
ATOM 1448 C CA . ASP A 1 181 ? 2.944 -9.517 -27.598 1.00 86.00 181 ASP A CA 1
ATOM 1449 C C . ASP A 1 181 ? 2.765 -9.860 -26.114 1.00 86.00 181 ASP A C 1
ATOM 1451 O O . ASP A 1 181 ? 3.010 -10.992 -25.685 1.00 86.00 181 ASP A O 1
ATOM 1455 N N . VAL A 1 182 ? 2.384 -8.862 -25.315 1.00 84.81 182 VAL A N 1
ATOM 1456 C CA . VAL A 1 182 ? 2.138 -9.003 -23.877 1.00 84.81 182 VAL A CA 1
ATOM 1457 C C . VAL A 1 182 ? 0.704 -8.581 -23.598 1.00 84.81 182 VAL A C 1
ATOM 1459 O O . VAL A 1 182 ? 0.367 -7.401 -23.666 1.00 84.81 182 VAL A O 1
ATOM 1462 N N . ARG A 1 183 ? -0.136 -9.553 -23.232 1.00 83.62 183 ARG A N 1
ATOM 1463 C CA . ARG A 1 183 ? -1.549 -9.326 -22.913 1.00 83.62 183 ARG A CA 1
ATOM 1464 C C . ARG A 1 183 ? -1.785 -9.478 -21.421 1.00 83.62 183 ARG A C 1
ATOM 1466 O O . ARG A 1 183 ? -1.570 -10.549 -20.857 1.00 83.62 183 ARG A O 1
ATOM 1473 N N . LEU A 1 184 ? -2.249 -8.404 -20.793 1.00 81.38 184 LEU A N 1
ATOM 1474 C CA . LEU A 1 184 ? -2.708 -8.419 -19.408 1.00 81.38 184 LEU A CA 1
ATOM 1475 C C . LEU A 1 184 ? -4.157 -8.908 -19.361 1.00 81.38 184 LEU A C 1
ATOM 1477 O O . LEU A 1 184 ? -5.036 -8.321 -19.987 1.00 81.38 184 LEU A O 1
ATOM 1481 N N . VAL A 1 185 ? -4.398 -9.983 -18.612 1.00 81.50 185 VAL A N 1
ATOM 1482 C CA . VAL A 1 185 ? -5.745 -10.494 -18.341 1.00 81.50 185 VAL A CA 1
ATOM 1483 C C . VAL A 1 185 ? -6.074 -10.192 -16.888 1.00 81.50 185 VAL A C 1
ATOM 1485 O O . VAL A 1 185 ? -5.427 -10.718 -15.984 1.00 81.50 185 VAL A O 1
ATOM 1488 N N . PHE A 1 186 ? -7.078 -9.344 -16.671 1.00 74.44 186 PHE A N 1
ATOM 1489 C CA . PHE A 1 186 ? -7.590 -9.068 -15.334 1.00 74.44 186 PHE A CA 1
ATOM 1490 C C . PHE A 1 186 ? -8.495 -10.207 -14.890 1.00 74.44 186 PHE A C 1
ATOM 1492 O O . PHE A 1 186 ? -9.403 -10.623 -15.611 1.00 74.44 186 PHE A O 1
ATOM 1499 N N . THR A 1 187 ? -8.239 -10.708 -13.690 1.00 73.12 187 THR A N 1
ATOM 1500 C CA . THR A 1 187 ? -9.072 -11.712 -13.038 1.00 73.12 187 THR A CA 1
ATOM 1501 C C . THR A 1 187 ? -9.667 -11.099 -11.788 1.00 73.12 187 THR A C 1
ATOM 1503 O O . THR A 1 187 ? -8.941 -10.474 -11.014 1.00 73.12 187 THR A O 1
ATOM 1506 N N . ALA A 1 188 ? -10.959 -11.316 -11.558 1.00 62.81 188 ALA A N 1
ATOM 1507 C CA . ALA A 1 188 ? -11.565 -10.980 -10.280 1.00 62.81 188 ALA A CA 1
ATOM 1508 C C . ALA A 1 188 ? -10.839 -11.741 -9.162 1.00 62.81 188 ALA A C 1
ATOM 1510 O O . ALA A 1 188 ? -10.689 -12.965 -9.236 1.00 62.81 188 ALA A O 1
ATOM 1511 N N . HIS A 1 189 ? -10.362 -11.024 -8.143 1.00 58.22 189 HIS A N 1
ATOM 1512 C CA . HIS A 1 189 ? -9.773 -11.655 -6.971 1.00 58.22 189 HIS A CA 1
ATOM 1513 C C . HIS A 1 189 ? -10.882 -11.902 -5.940 1.00 58.22 189 HIS A C 1
ATOM 1515 O O . HIS A 1 189 ? -11.412 -10.943 -5.377 1.00 58.22 189 HIS A O 1
ATOM 1521 N N . PRO A 1 190 ? -11.242 -13.164 -5.646 1.00 51.72 190 PRO A N 1
ATOM 1522 C CA . PRO A 1 190 ? -12.427 -13.487 -4.848 1.00 51.72 190 PRO A CA 1
ATOM 1523 C C . PRO A 1 190 ? -12.331 -13.055 -3.375 1.00 51.72 190 PRO A C 1
ATOM 1525 O O . PRO A 1 190 ? -13.313 -13.168 -2.645 1.00 51.72 190 PRO A O 1
ATOM 1528 N N . THR A 1 191 ? -11.168 -12.575 -2.926 1.00 50.53 191 THR A N 1
ATOM 1529 C CA . THR A 1 191 ? -10.918 -12.169 -1.534 1.00 50.53 191 THR A CA 1
ATOM 1530 C C . THR A 1 191 ? -10.521 -10.706 -1.352 1.00 50.53 191 THR A C 1
ATOM 1532 O O . THR A 1 191 ? -10.353 -10.284 -0.210 1.00 50.53 191 THR A O 1
ATOM 1535 N N . GLU A 1 192 ? -10.428 -9.893 -2.413 1.00 53.84 192 GLU A N 1
ATOM 1536 C CA . GLU A 1 192 ? -10.269 -8.439 -2.243 1.00 53.84 192 GLU A CA 1
ATOM 1537 C C . GLU A 1 192 ? -11.634 -7.795 -1.939 1.00 53.84 192 GLU A C 1
ATOM 1539 O O . GLU A 1 192 ? -12.163 -6.977 -2.681 1.00 53.84 192 GLU A O 1
ATOM 1544 N N . ILE A 1 193 ? -12.216 -8.159 -0.791 1.00 51.44 193 ILE A N 1
ATOM 1545 C CA . ILE A 1 193 ? -13.463 -7.603 -0.225 1.00 51.44 193 ILE A CA 1
ATOM 1546 C C . ILE A 1 193 ? -13.189 -6.208 0.382 1.00 51.44 193 ILE A C 1
ATOM 1548 O O . ILE A 1 193 ? -13.827 -5.766 1.331 1.00 51.44 193 ILE A O 1
ATOM 1552 N N . VAL A 1 194 ? -12.219 -5.469 -0.146 1.00 55.88 194 VAL A N 1
ATOM 1553 C CA . VAL A 1 194 ? -11.822 -4.166 0.388 1.00 55.88 194 VAL A CA 1
ATOM 1554 C C . VAL A 1 194 ? -12.636 -3.098 -0.339 1.00 55.88 194 VAL A C 1
ATOM 1556 O O . VAL A 1 194 ? -12.421 -2.841 -1.521 1.00 55.88 194 VAL A O 1
ATOM 1559 N N . ARG A 1 195 ? -13.607 -2.478 0.352 1.00 63.91 195 ARG A N 1
ATOM 1560 C CA . ARG A 1 195 ? -14.424 -1.374 -0.198 1.00 63.91 195 ARG A CA 1
ATOM 1561 C C . ARG A 1 195 ? -13.516 -0.305 -0.821 1.00 63.91 195 ARG A C 1
ATOM 1563 O O . ARG A 1 195 ? -12.498 0.053 -0.231 1.00 63.91 195 ARG A O 1
ATOM 1570 N N . HIS A 1 196 ? -13.918 0.293 -1.948 1.00 64.56 196 HIS A N 1
ATOM 1571 C CA . HIS A 1 196 ? -13.197 1.413 -2.588 1.00 64.56 196 HIS A CA 1
ATOM 1572 C C . HIS A 1 196 ? -12.835 2.539 -1.592 1.00 64.56 196 HIS A C 1
ATOM 1574 O O . HIS A 1 196 ? -11.764 3.147 -1.654 1.00 64.56 196 HIS A O 1
ATOM 1580 N N . THR A 1 197 ? -13.697 2.774 -0.600 1.00 68.56 197 THR A N 1
ATOM 1581 C CA . THR A 1 197 ? -13.463 3.737 0.484 1.00 68.56 197 THR A CA 1
ATOM 1582 C C . THR A 1 197 ? -12.231 3.416 1.334 1.00 68.56 197 THR A C 1
ATOM 1584 O O . THR A 1 197 ? -11.554 4.345 1.780 1.00 68.56 197 THR A O 1
ATOM 1587 N N . ILE A 1 198 ? -11.909 2.136 1.534 1.00 75.81 198 ILE A N 1
ATOM 1588 C CA . ILE A 1 198 ? -10.729 1.677 2.272 1.00 75.81 198 ILE A CA 1
ATOM 1589 C C . ILE A 1 198 ? -9.474 1.955 1.450 1.00 75.81 198 ILE A C 1
ATOM 1591 O O . ILE A 1 198 ? -8.554 2.575 1.968 1.00 75.81 198 ILE A O 1
ATOM 1595 N N . ARG A 1 199 ? -9.461 1.641 0.148 1.00 74.94 199 ARG A N 1
ATOM 1596 C CA . ARG A 1 199 ? -8.327 1.981 -0.734 1.00 74.94 199 ARG A CA 1
ATOM 1597 C C . ARG A 1 199 ? -8.038 3.486 -0.733 1.00 74.94 199 ARG A C 1
ATOM 1599 O O . ARG A 1 199 ? -6.884 3.905 -0.649 1.00 74.94 199 ARG A O 1
ATOM 1606 N N . GLY A 1 200 ? -9.085 4.312 -0.736 1.00 79.12 200 GLY A N 1
ATOM 1607 C CA . GLY A 1 200 ? -8.954 5.759 -0.554 1.00 79.12 200 GLY A CA 1
ATOM 1608 C C . GLY A 1 200 ? -8.297 6.150 0.779 1.00 79.12 200 GLY A C 1
ATOM 1609 O O . GLY A 1 200 ? -7.434 7.029 0.791 1.00 79.12 200 GLY A O 1
ATOM 1610 N N . LYS A 1 201 ? -8.657 5.492 1.893 1.00 83.88 201 LYS A N 1
ATOM 1611 C CA . LYS A 1 201 ? -8.015 5.685 3.212 1.00 83.88 201 LYS A CA 1
ATOM 1612 C C . LYS A 1 201 ? -6.548 5.248 3.194 1.00 83.88 201 LYS A C 1
ATOM 1614 O O . LYS A 1 201 ? -5.691 6.022 3.609 1.00 83.88 201 LYS A O 1
ATOM 1619 N N . GLN A 1 202 ? -6.247 4.082 2.622 1.00 84.56 202 GLN A N 1
ATOM 1620 C CA . GLN A 1 202 ? -4.882 3.564 2.477 1.00 84.56 202 GLN A CA 1
ATOM 1621 C C . GLN A 1 202 ? -3.985 4.547 1.712 1.00 84.56 202 GLN A C 1
ATOM 1623 O O . GLN A 1 202 ? -2.902 4.900 2.178 1.00 84.56 202 GLN A O 1
ATOM 1628 N N . ARG A 1 203 ? -4.467 5.080 0.579 1.00 84.31 203 ARG A N 1
ATOM 1629 C CA . ARG A 1 203 ? -3.745 6.102 -0.201 1.00 84.31 203 ARG A CA 1
ATOM 1630 C C . ARG A 1 203 ? -3.507 7.387 0.586 1.00 84.31 203 ARG A C 1
ATOM 1632 O O . ARG A 1 203 ? -2.433 7.979 0.462 1.00 84.31 203 ARG A O 1
ATOM 1639 N N . ARG A 1 204 ? -4.487 7.838 1.380 1.00 88.12 204 ARG A N 1
ATOM 1640 C CA . ARG A 1 204 ? -4.328 9.020 2.243 1.00 88.12 204 ARG A CA 1
ATOM 1641 C C . ARG A 1 204 ? -3.281 8.785 3.324 1.00 88.12 204 ARG A C 1
ATOM 1643 O O . ARG A 1 204 ? -2.394 9.621 3.462 1.00 88.12 204 ARG A O 1
ATOM 1650 N N . ILE A 1 205 ? -3.312 7.639 4.001 1.00 90.00 205 ILE A N 1
ATOM 1651 C CA . ILE A 1 205 ? -2.306 7.269 5.006 1.00 90.00 205 ILE A CA 1
ATOM 1652 C C . ILE A 1 205 ? -0.913 7.217 4.376 1.00 90.00 205 ILE A C 1
ATOM 1654 O O . ILE A 1 205 ? -0.012 7.900 4.855 1.00 90.00 205 ILE A O 1
ATOM 1658 N N . ALA A 1 206 ? -0.744 6.537 3.240 1.00 87.81 206 ALA A N 1
ATOM 1659 C CA . ALA A 1 206 ? 0.531 6.501 2.520 1.00 87.81 206 ALA A CA 1
ATOM 1660 C C . ALA A 1 206 ? 1.020 7.904 2.094 1.00 87.81 206 ALA A C 1
ATOM 1662 O O . ALA A 1 206 ? 2.219 8.182 2.056 1.00 87.81 206 ALA A O 1
ATOM 1663 N N . LYS A 1 207 ? 0.107 8.831 1.771 1.00 89.19 207 LYS A N 1
ATOM 1664 C CA . LYS A 1 207 ? 0.455 10.232 1.482 1.00 89.19 207 LYS A CA 1
ATOM 1665 C C . LYS A 1 207 ? 0.919 10.981 2.736 1.00 89.19 207 LYS A C 1
ATOM 1667 O O . LYS A 1 207 ? 1.905 11.708 2.644 1.00 89.19 207 LYS A O 1
ATOM 1672 N N . ILE A 1 208 ? 0.247 10.795 3.872 1.00 90.44 208 ILE A N 1
ATOM 1673 C CA . ILE A 1 208 ? 0.633 11.408 5.152 1.00 90.44 208 ILE A CA 1
ATOM 1674 C C . ILE A 1 208 ? 2.001 10.879 5.592 1.00 90.44 208 ILE A C 1
ATOM 1676 O O . ILE A 1 208 ? 2.870 11.680 5.918 1.00 90.44 208 ILE A O 1
ATOM 1680 N N . LEU A 1 209 ? 2.237 9.564 5.505 1.00 88.44 209 LEU A N 1
ATOM 1681 C CA . LEU A 1 209 ? 3.533 8.943 5.810 1.00 88.44 209 LEU A CA 1
ATOM 1682 C C . LEU A 1 209 ? 4.662 9.545 4.959 1.00 88.44 209 LEU A C 1
ATOM 1684 O O . LEU A 1 209 ? 5.674 9.976 5.504 1.00 88.44 209 LEU A O 1
ATOM 1688 N N . ARG A 1 210 ? 4.442 9.698 3.643 1.00 86.38 210 ARG A N 1
ATOM 1689 C CA . ARG A 1 210 ? 5.387 10.385 2.742 1.00 86.38 210 ARG A CA 1
ATOM 1690 C C . ARG A 1 210 ? 5.679 11.825 3.150 1.00 86.38 210 ARG A C 1
ATOM 1692 O O . ARG A 1 210 ? 6.812 12.277 3.016 1.00 86.38 210 ARG A O 1
ATOM 1699 N N . GLN A 1 211 ? 4.667 12.580 3.571 1.00 88.12 211 GLN A N 1
ATOM 1700 C CA . GLN A 1 211 ? 4.856 13.959 4.028 1.00 88.12 211 GLN A CA 1
ATOM 1701 C C . GLN A 1 211 ? 5.647 14.002 5.337 1.00 88.12 211 GLN A C 1
ATOM 1703 O O . GLN A 1 211 ? 6.539 14.833 5.476 1.00 88.12 211 GLN A O 1
ATOM 1708 N N . LEU A 1 212 ? 5.356 13.077 6.249 1.00 86.62 212 LEU A N 1
ATOM 1709 C CA . LEU A 1 212 ? 6.024 12.953 7.536 1.00 86.62 212 LEU A CA 1
ATOM 1710 C C . LEU A 1 212 ? 7.514 12.618 7.352 1.00 86.62 212 LEU A C 1
ATOM 1712 O O . LEU A 1 212 ? 8.361 13.296 7.926 1.00 86.62 212 LEU A O 1
ATOM 1716 N N . ASP A 1 213 ? 7.838 11.668 6.468 1.00 83.19 213 ASP A N 1
ATOM 1717 C CA . ASP A 1 213 ? 9.225 11.346 6.109 1.00 83.19 213 ASP A CA 1
ATOM 1718 C C . ASP A 1 213 ? 9.961 12.555 5.518 1.00 83.19 213 ASP A C 1
ATOM 1720 O O . ASP A 1 213 ? 11.088 12.829 5.906 1.00 83.19 213 ASP A O 1
ATOM 1724 N N . ARG A 1 214 ? 9.329 13.329 4.625 1.00 82.81 214 ARG A N 1
ATOM 1725 C CA . ARG A 1 214 ? 9.957 14.524 4.026 1.00 82.81 214 ARG A CA 1
ATOM 1726 C C . ARG A 1 214 ? 10.297 15.594 5.062 1.00 82.81 214 ARG A C 1
ATOM 1728 O O . ARG A 1 214 ? 11.339 16.235 4.952 1.00 82.81 214 ARG A O 1
ATOM 1735 N N . VAL A 1 215 ? 9.414 15.803 6.037 1.00 82.56 215 VAL A N 1
ATOM 1736 C CA . VAL A 1 215 ? 9.612 16.785 7.114 1.00 82.56 215 VAL A CA 1
ATOM 1737 C C . VAL A 1 215 ? 10.696 16.312 8.091 1.00 82.56 215 VAL A C 1
ATOM 1739 O O . VAL A 1 215 ? 11.499 17.125 8.544 1.00 82.56 215 VAL A O 1
ATOM 1742 N N . GLU A 1 216 ? 10.763 15.008 8.378 1.00 77.19 216 GLU A N 1
ATOM 1743 C CA . GLU A 1 216 ? 11.764 14.419 9.280 1.00 77.19 216 GLU A CA 1
ATOM 1744 C C . GLU A 1 216 ? 13.145 14.211 8.612 1.00 77.19 216 GLU A C 1
ATOM 1746 O O . GLU A 1 216 ? 14.164 14.359 9.283 1.00 77.19 216 GLU A O 1
ATOM 1751 N N . GLU A 1 217 ? 13.219 13.926 7.303 1.00 72.69 217 GLU A N 1
ATOM 1752 C CA . GLU A 1 217 ? 14.478 13.852 6.534 1.00 72.69 217 GLU A CA 1
ATOM 1753 C C . GLU A 1 217 ? 15.080 15.251 6.279 1.00 72.69 217 GLU A C 1
ATOM 1755 O O . GLU A 1 217 ? 16.302 15.409 6.259 1.00 72.69 217 GLU A O 1
ATOM 1760 N N . GLY A 1 218 ? 14.243 16.283 6.114 1.00 62.38 218 GLY A N 1
ATOM 1761 C CA . GLY A 1 218 ? 14.626 17.666 5.797 1.00 62.38 218 GLY A CA 1
ATOM 1762 C C . GLY A 1 218 ? 15.221 18.484 6.955 1.00 62.38 218 GLY A C 1
ATOM 1763 O O . GLY A 1 218 ? 14.968 19.685 7.043 1.00 62.38 218 GLY A O 1
ATOM 1764 N N . LEU A 1 219 ? 15.991 17.865 7.853 1.00 54.81 219 LEU A N 1
ATOM 1765 C CA . LEU A 1 219 ? 16.583 18.495 9.043 1.00 54.81 219 LEU A CA 1
ATOM 1766 C C . LEU A 1 219 ? 17.574 19.635 8.693 1.00 54.81 219 LEU A C 1
ATOM 1768 O O . LEU A 1 219 ? 18.781 19.424 8.586 1.00 54.81 219 LEU A O 1
ATOM 1772 N N . HIS A 1 220 ? 17.063 20.868 8.572 1.00 49.53 220 HIS A N 1
ATOM 1773 C CA . HIS A 1 220 ? 17.800 22.144 8.659 1.00 49.53 220 HIS A CA 1
ATOM 1774 C C . HIS A 1 220 ? 16.857 23.288 9.149 1.00 49.53 220 HIS A C 1
ATOM 1776 O O . HIS A 1 220 ? 15.639 23.141 9.139 1.00 49.53 220 HIS A O 1
ATOM 1782 N N . PRO A 1 221 ? 17.361 24.451 9.609 1.00 47.72 221 PRO A N 1
ATOM 1783 C CA . PRO A 1 221 ? 17.602 24.850 10.995 1.00 47.72 221 PRO A CA 1
ATOM 1784 C C . PRO A 1 221 ? 16.482 25.734 11.608 1.00 47.72 221 PRO A C 1
ATOM 1786 O O . PRO A 1 221 ? 16.734 26.863 12.026 1.00 47.72 221 PRO A O 1
ATOM 1789 N N . SER A 1 222 ? 15.236 25.254 11.689 1.00 53.97 222 SER A N 1
ATOM 1790 C CA . SER A 1 222 ? 14.214 25.871 12.559 1.00 53.97 222 SER A CA 1
ATOM 1791 C C . SER A 1 222 ? 13.364 24.801 13.239 1.00 53.97 222 SER A C 1
ATOM 1793 O O . SER A 1 222 ? 12.257 24.480 12.812 1.00 53.97 222 SER A O 1
ATOM 1795 N N . ALA A 1 223 ? 13.904 24.243 14.328 1.00 58.19 223 ALA A N 1
ATOM 1796 C CA . ALA A 1 223 ? 13.312 23.135 15.086 1.00 58.19 223 ALA A CA 1
ATOM 1797 C C . ALA A 1 223 ? 11.857 23.380 15.537 1.00 58.19 223 ALA A C 1
ATOM 1799 O O . ALA A 1 223 ? 11.108 22.433 15.767 1.00 58.19 223 ALA A O 1
ATOM 1800 N N . ILE A 1 224 ? 11.439 24.645 15.643 1.00 60.47 224 ILE A N 1
ATOM 1801 C CA . ILE A 1 224 ? 10.104 25.023 16.112 1.00 60.47 224 ILE A CA 1
ATOM 1802 C C . ILE A 1 224 ? 9.051 24.791 15.014 1.00 60.47 224 ILE A C 1
ATOM 1804 O O . ILE A 1 224 ? 8.031 24.160 15.293 1.00 60.47 224 ILE A O 1
ATOM 1808 N N . SER A 1 225 ? 9.304 25.212 13.766 1.00 59.88 225 SER A N 1
ATOM 1809 C CA . SER A 1 225 ? 8.338 25.044 12.659 1.00 59.88 225 SER A CA 1
ATOM 1810 C C . SER A 1 225 ? 8.173 23.573 12.279 1.00 59.88 225 SER A C 1
ATOM 1812 O O . SER A 1 225 ? 7.052 23.088 12.138 1.00 59.88 225 SER A O 1
ATOM 1814 N N . THR A 1 226 ? 9.287 22.836 12.230 1.00 66.56 226 THR A N 1
ATOM 1815 C CA . THR A 1 226 ? 9.303 21.392 11.959 1.00 66.56 226 THR A CA 1
ATOM 1816 C C . THR A 1 226 ? 8.495 20.614 13.001 1.00 66.56 226 THR A C 1
ATOM 1818 O O . THR A 1 226 ? 7.764 19.691 12.646 1.00 66.56 226 THR A O 1
ATOM 1821 N N . SER A 1 227 ? 8.553 21.005 14.283 1.00 74.94 227 SER A N 1
ATOM 1822 C CA . SER A 1 227 ? 7.784 20.330 15.340 1.00 74.94 227 SER A CA 1
ATOM 1823 C C . SER A 1 227 ? 6.270 20.531 15.212 1.00 74.94 227 SER A C 1
ATOM 1825 O O . SER A 1 227 ? 5.514 19.578 15.394 1.00 74.94 227 SER A O 1
ATOM 1827 N N . PHE A 1 228 ? 5.813 21.733 14.843 1.00 80.19 228 PHE A N 1
ATOM 1828 C CA . PHE A 1 228 ? 4.388 22.009 14.651 1.00 80.19 228 PHE A CA 1
ATOM 1829 C C . PHE A 1 228 ? 3.822 21.256 13.442 1.00 80.19 228 PHE A C 1
ATOM 1831 O O . PHE A 1 228 ? 2.782 20.611 13.557 1.00 80.19 228 PHE A O 1
ATOM 1838 N N . GLU A 1 229 ? 4.527 21.275 12.309 1.00 84.00 229 GLU A N 1
ATOM 1839 C CA . GLU A 1 229 ? 4.117 20.550 11.099 1.00 84.00 229 GLU A CA 1
ATOM 1840 C C . GLU A 1 229 ? 4.088 19.035 11.321 1.00 84.00 229 GLU A C 1
ATOM 1842 O O . GLU A 1 229 ? 3.120 18.371 10.947 1.00 84.00 229 GLU A O 1
ATOM 1847 N N . THR A 1 230 ? 5.099 18.491 12.005 1.00 85.12 230 THR A N 1
ATOM 1848 C CA . THR A 1 230 ? 5.145 17.064 12.360 1.00 85.12 230 THR A CA 1
ATOM 1849 C C . THR A 1 230 ? 3.974 16.684 13.263 1.00 85.12 230 THR A C 1
ATOM 1851 O O . THR A 1 230 ? 3.318 15.671 13.029 1.00 85.12 230 THR A O 1
ATOM 1854 N N . ASN A 1 231 ? 3.665 17.506 14.270 1.00 86.88 231 ASN A N 1
ATOM 1855 C CA . ASN A 1 231 ? 2.524 17.273 15.155 1.00 86.88 231 ASN A CA 1
ATOM 1856 C C . ASN A 1 231 ? 1.189 17.351 14.402 1.00 86.88 231 ASN A C 1
ATOM 1858 O O . ASN A 1 231 ? 0.322 16.507 14.623 1.00 86.88 231 ASN A O 1
ATOM 1862 N N . ALA A 1 232 ? 1.034 18.301 13.476 1.00 90.06 232 ALA A N 1
ATOM 1863 C CA . ALA A 1 232 ? -0.162 18.410 12.646 1.00 90.06 232 ALA A CA 1
ATOM 1864 C C . ALA A 1 232 ? -0.352 17.174 11.749 1.00 90.06 232 ALA A C 1
ATOM 1866 O O . ALA A 1 232 ? -1.458 16.643 11.666 1.00 90.06 232 ALA A O 1
ATOM 1867 N N . LEU A 1 233 ? 0.720 16.671 11.126 1.00 90.81 233 LEU A N 1
ATOM 1868 C CA . LEU A 1 233 ? 0.683 15.446 10.318 1.00 90.81 233 LEU A CA 1
ATOM 1869 C C . LEU A 1 233 ? 0.390 14.203 11.165 1.00 90.81 233 LEU A C 1
ATOM 1871 O O . LEU A 1 233 ? -0.394 13.354 10.746 1.00 90.81 233 LEU A O 1
ATOM 1875 N N . ARG A 1 234 ? 0.961 14.107 12.373 1.00 90.75 234 ARG A N 1
ATOM 1876 C CA . ARG A 1 234 ? 0.636 13.032 13.324 1.00 90.75 234 ARG A CA 1
ATOM 1877 C C . ARG A 1 234 ? -0.832 13.069 13.722 1.00 90.75 234 ARG A C 1
ATOM 1879 O O . ARG A 1 234 ? -1.479 12.033 13.700 1.00 90.75 234 ARG A O 1
ATOM 1886 N N . GLN A 1 235 ? -1.379 14.250 13.997 1.00 92.31 235 GLN A N 1
ATOM 1887 C CA . GLN A 1 235 ? -2.796 14.397 14.316 1.00 92.31 235 GLN A CA 1
ATOM 1888 C C . GLN A 1 235 ? -3.695 14.030 13.126 1.00 92.31 235 GLN A C 1
ATOM 1890 O O . GLN A 1 235 ? -4.698 13.347 13.312 1.00 92.31 235 GLN A O 1
ATOM 1895 N N . GLN A 1 236 ? -3.321 14.405 11.898 1.00 93.81 236 GLN A N 1
ATOM 1896 C CA . GLN A 1 236 ? -4.028 13.958 10.692 1.00 93.81 236 GLN A CA 1
ATOM 1897 C C . GLN A 1 236 ? -3.991 12.434 10.535 1.00 93.81 236 GLN A C 1
ATOM 1899 O O . GLN A 1 236 ? -5.012 11.832 10.207 1.00 93.81 236 GLN A O 1
ATOM 1904 N N . LEU A 1 237 ? -2.842 11.804 10.803 1.00 93.12 237 LEU A N 1
ATOM 1905 C CA . LEU A 1 237 ? -2.708 10.350 10.788 1.00 93.12 237 LEU A CA 1
ATOM 1906 C C . LEU A 1 237 ? -3.611 9.694 11.843 1.00 93.12 237 LEU A C 1
ATOM 1908 O O . LEU A 1 237 ? -4.323 8.746 11.520 1.00 93.12 237 LEU A O 1
ATOM 1912 N N . THR A 1 238 ? -3.638 10.225 13.070 1.00 94.19 238 THR A N 1
ATOM 1913 C CA . THR A 1 238 ? -4.534 9.764 14.143 1.00 94.19 238 THR A CA 1
ATOM 1914 C C . THR A 1 238 ? -6.000 9.839 13.728 1.00 94.19 238 THR A C 1
ATOM 1916 O O . THR A 1 238 ? -6.734 8.869 13.911 1.00 94.19 238 THR A O 1
ATOM 1919 N N . GLU A 1 239 ? -6.440 10.954 13.141 1.00 93.31 239 GLU A N 1
ATOM 1920 C CA . GLU A 1 239 ? -7.833 11.099 12.710 1.00 93.31 239 GLU A CA 1
ATOM 1921 C C . GLU A 1 239 ? -8.178 10.176 11.534 1.00 93.31 239 GLU A C 1
ATOM 1923 O O . GLU A 1 239 ? -9.255 9.586 11.531 1.00 93.31 239 GLU A O 1
ATOM 1928 N N . GLU A 1 240 ? -7.279 9.968 10.564 1.00 93.19 240 GLU A N 1
ATOM 1929 C CA . GLU A 1 240 ? -7.521 8.998 9.482 1.00 93.19 240 GLU A CA 1
ATOM 1930 C C . GLU A 1 240 ? -7.606 7.560 10.013 1.00 93.19 240 GLU A C 1
ATOM 1932 O O . GLU A 1 240 ? -8.505 6.823 9.601 1.00 93.19 240 GLU A O 1
ATOM 1937 N N . ILE A 1 241 ? -6.746 7.171 10.964 1.00 91.81 241 ILE A N 1
ATOM 1938 C CA . ILE A 1 241 ? -6.807 5.854 11.620 1.00 91.81 241 ILE A CA 1
ATOM 1939 C C . ILE A 1 241 ? -8.108 5.711 12.419 1.00 91.81 241 ILE A C 1
ATOM 1941 O O . ILE A 1 241 ? -8.793 4.696 12.291 1.00 91.81 241 ILE A O 1
ATOM 1945 N N . ARG A 1 242 ? -8.529 6.738 13.168 1.00 91.69 242 ARG A N 1
ATOM 1946 C CA . ARG A 1 242 ? -9.821 6.737 13.879 1.00 91.69 242 ARG A CA 1
ATOM 1947 C C . ARG A 1 242 ? -11.003 6.627 12.915 1.00 91.69 242 ARG A C 1
ATOM 1949 O O . ARG A 1 242 ? -11.938 5.860 13.149 1.00 91.69 242 ARG A O 1
ATOM 1956 N N . LEU A 1 243 ? -10.980 7.370 11.811 1.00 89.69 243 LEU A N 1
ATOM 1957 C CA . LEU A 1 243 ? -12.007 7.282 10.775 1.00 89.69 243 LEU A CA 1
ATOM 1958 C C . LEU A 1 243 ? -12.021 5.905 10.118 1.00 89.69 243 LEU A C 1
ATOM 1960 O O . LEU A 1 243 ? -13.082 5.455 9.686 1.00 89.69 243 LEU A O 1
ATOM 1964 N N . TRP A 1 244 ? -10.872 5.249 9.982 1.00 88.50 244 TRP A N 1
ATOM 1965 C CA . TRP A 1 244 ? -10.794 3.877 9.499 1.00 88.50 244 TRP A CA 1
ATOM 1966 C C . TRP A 1 244 ? -11.395 2.905 10.511 1.00 88.50 244 TRP A C 1
ATOM 1968 O O . TRP A 1 244 ? -12.302 2.171 10.140 1.00 88.50 244 TRP A O 1
ATOM 1978 N N . TRP A 1 245 ? -11.035 3.002 11.791 1.00 89.06 245 TRP A N 1
ATOM 1979 C CA . TRP A 1 245 ? -11.623 2.194 12.864 1.00 89.06 245 TRP A CA 1
ATOM 1980 C C . TRP A 1 245 ? -13.158 2.263 12.905 1.00 89.06 245 TRP A C 1
ATOM 1982 O O . TRP A 1 245 ? -13.842 1.256 13.086 1.00 89.06 245 TRP A O 1
ATOM 1992 N N . ARG A 1 246 ? -13.736 3.448 12.681 1.00 87.00 246 ARG A N 1
ATOM 1993 C CA . ARG A 1 246 ? -15.198 3.630 12.621 1.00 87.00 246 ARG A CA 1
ATOM 1994 C C . ARG A 1 246 ? -15.830 3.178 11.303 1.00 87.00 246 ARG A C 1
ATOM 1996 O O . ARG A 1 246 ? -17.052 3.094 11.213 1.00 87.00 246 ARG A O 1
ATOM 2003 N N . THR A 1 247 ? -15.025 2.908 10.279 1.00 81.88 247 THR A N 1
ATOM 2004 C CA . THR A 1 247 ? -15.503 2.388 8.998 1.00 81.88 247 THR A CA 1
ATOM 2005 C C . THR A 1 247 ? -15.537 0.866 9.057 1.00 81.88 247 THR A C 1
ATOM 2007 O O . THR A 1 247 ? -14.554 0.218 9.403 1.00 81.88 247 THR A O 1
ATOM 2010 N N . ASP A 1 248 ? -16.684 0.283 8.727 1.00 67.44 248 ASP A N 1
ATOM 2011 C CA . ASP A 1 248 ? -16.808 -1.168 8.624 1.00 67.44 248 ASP A CA 1
ATOM 2012 C C . ASP A 1 248 ? -16.084 -1.661 7.360 1.00 67.44 248 ASP A C 1
ATOM 2014 O O . ASP A 1 248 ? -16.387 -1.212 6.244 1.00 67.44 248 ASP A O 1
ATOM 2018 N N . GLU A 1 249 ? -15.089 -2.529 7.553 1.00 61.44 249 GLU A N 1
ATOM 2019 C CA . GLU A 1 249 ? -14.193 -3.013 6.498 1.00 61.44 249 GLU A CA 1
ATOM 2020 C C . GLU A 1 249 ? -14.811 -4.144 5.680 1.00 61.44 249 GLU A C 1
ATOM 2022 O O . GLU A 1 249 ? -14.494 -4.309 4.501 1.00 61.44 249 GLU A O 1
ATOM 2027 N N . LEU A 1 250 ? -15.721 -4.902 6.292 1.00 60.16 250 LEU A N 1
ATOM 2028 C CA . LEU A 1 250 ? -16.344 -6.042 5.651 1.00 60.16 250 LEU A CA 1
ATOM 2029 C C . LEU A 1 250 ? -17.507 -5.566 4.785 1.00 60.16 250 LEU A C 1
ATOM 2031 O O . LEU A 1 250 ? -18.399 -4.826 5.216 1.00 60.16 250 LEU A O 1
ATOM 2035 N N . HIS A 1 251 ? -17.531 -6.020 3.534 1.00 54.72 251 HIS A N 1
ATOM 2036 C CA . HIS A 1 251 ? -18.780 -5.981 2.802 1.00 54.72 251 HIS A CA 1
ATOM 2037 C C . HIS A 1 251 ? -19.752 -6.939 3.495 1.00 54.72 251 HIS A C 1
ATOM 2039 O O . HIS A 1 251 ? -19.531 -8.145 3.524 1.00 54.72 251 HIS A O 1
ATOM 2045 N N . GLN A 1 252 ? -20.857 -6.406 4.014 1.00 54.16 252 GLN A N 1
ATOM 2046 C CA . GLN A 1 252 ? -21.951 -7.222 4.551 1.00 54.16 252 GLN A CA 1
ATOM 2047 C C . GLN A 1 252 ? -22.582 -8.137 3.479 1.00 54.16 252 GLN A C 1
ATOM 2049 O O . GL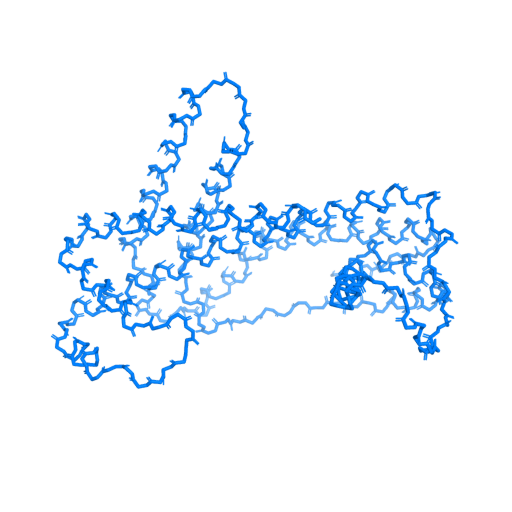N A 1 252 ? -23.313 -9.062 3.818 1.00 54.16 252 GLN A O 1
ATOM 2054 N N . PHE A 1 253 ? -22.268 -7.914 2.194 1.00 55.72 253 PHE A N 1
ATOM 2055 C CA . PHE A 1 253 ? -22.751 -8.687 1.052 1.00 55.72 253 PHE A CA 1
ATOM 2056 C C . PHE A 1 253 ? -21.638 -8.908 0.027 1.00 55.72 253 PHE A C 1
ATOM 2058 O O . PHE A 1 253 ? -20.804 -8.032 -0.182 1.00 55.72 253 PHE A O 1
ATOM 2065 N N . LYS A 1 254 ? -21.638 -10.060 -0.648 1.00 59.22 254 LYS A N 1
ATOM 2066 C CA . LYS A 1 254 ? -20.718 -10.317 -1.763 1.00 59.22 254 LYS A CA 1
ATOM 2067 C C . LYS A 1 254 ? -20.887 -9.214 -2.830 1.00 59.22 254 LYS A C 1
ATOM 2069 O O . LYS A 1 254 ? -22.038 -8.958 -3.195 1.00 59.22 254 LYS A O 1
ATOM 2074 N N . PRO A 1 255 ? -19.802 -8.569 -3.307 1.00 65.88 255 PRO A N 1
ATOM 2075 C CA . PRO A 1 255 ? -19.893 -7.581 -4.378 1.00 65.88 255 PRO A CA 1
ATOM 2076 C C . PRO A 1 255 ? -20.571 -8.191 -5.606 1.00 65.88 255 PRO A C 1
ATOM 2078 O O . PRO A 1 255 ? -20.480 -9.397 -5.865 1.00 65.88 255 PRO A O 1
ATOM 2081 N N . THR A 1 256 ? -21.316 -7.364 -6.328 1.00 72.00 256 THR A N 1
ATOM 2082 C CA . THR A 1 256 ? -21.959 -7.791 -7.566 1.00 72.00 256 THR A CA 1
ATOM 2083 C C . THR A 1 256 ? -20.922 -7.888 -8.684 1.00 72.00 256 THR A C 1
ATOM 2085 O O . THR A 1 256 ? -19.857 -7.281 -8.620 1.00 72.00 256 THR A O 1
ATOM 2088 N N . VAL A 1 257 ? -21.241 -8.623 -9.752 1.00 75.00 257 VAL A N 1
ATOM 2089 C CA . VAL A 1 257 ? -20.368 -8.706 -10.940 1.00 75.00 257 VAL A CA 1
ATOM 2090 C C . VAL A 1 257 ? -20.097 -7.315 -11.535 1.00 75.00 257 VAL A C 1
ATOM 2092 O O . VAL A 1 257 ? -19.021 -7.078 -12.070 1.00 75.00 257 VAL A O 1
ATOM 2095 N N . LEU A 1 258 ? -21.051 -6.384 -11.419 1.00 76.56 258 LEU A N 1
ATOM 2096 C CA . LEU A 1 258 ? -20.874 -5.006 -11.882 1.00 76.56 258 LEU A CA 1
ATOM 2097 C C . LEU A 1 258 ? -19.846 -4.250 -11.032 1.00 76.56 258 LEU A C 1
ATOM 2099 O O . LEU A 1 258 ? -18.996 -3.574 -11.599 1.00 76.56 258 LEU A O 1
ATOM 2103 N N . ASP A 1 259 ? -19.849 -4.449 -9.710 1.00 70.56 259 ASP A N 1
ATOM 2104 C CA . ASP A 1 259 ? -18.854 -3.837 -8.818 1.00 70.56 259 ASP A CA 1
ATOM 2105 C C . ASP A 1 259 ? -17.426 -4.321 -9.142 1.00 70.56 259 ASP A C 1
ATOM 2107 O O . ASP A 1 259 ? -16.470 -3.551 -9.064 1.00 70.56 259 ASP A O 1
ATOM 2111 N N . GLU A 1 260 ? -17.263 -5.587 -9.548 1.00 72.56 260 GLU A N 1
ATOM 2112 C CA . GLU A 1 260 ? -15.966 -6.143 -9.971 1.00 72.56 260 GLU A CA 1
ATOM 2113 C C . GLU A 1 260 ? -15.487 -5.578 -11.322 1.00 72.56 260 GLU A C 1
ATOM 2115 O O . GLU A 1 260 ? -14.290 -5.333 -11.519 1.00 72.56 260 GLU A O 1
ATOM 2120 N N . VAL A 1 261 ? -16.411 -5.354 -12.263 1.00 75.56 261 VAL A N 1
ATOM 2121 C CA . VAL A 1 261 ? -16.099 -4.723 -13.555 1.00 75.56 261 VAL A CA 1
ATOM 2122 C C . VAL A 1 261 ? -15.705 -3.264 -13.349 1.00 75.56 261 VAL A C 1
ATOM 2124 O O . VAL A 1 261 ? -14.655 -2.852 -13.844 1.00 75.56 261 VAL A O 1
ATOM 2127 N N . ASP A 1 262 ? -16.478 -2.513 -12.566 1.00 72.88 262 ASP A N 1
ATOM 2128 C CA . ASP A 1 262 ? -16.175 -1.119 -12.229 1.00 72.88 262 ASP A CA 1
ATOM 2129 C C . ASP A 1 262 ? -14.827 -1.007 -11.502 1.00 72.88 262 ASP A C 1
ATOM 2131 O O . ASP A 1 262 ? -14.029 -0.114 -11.792 1.00 72.88 262 ASP A O 1
ATOM 2135 N N . PHE A 1 263 ? -14.509 -1.963 -10.623 1.00 69.88 263 PHE A N 1
ATOM 2136 C CA . PHE A 1 263 ? -13.201 -2.050 -9.974 1.00 69.88 263 PHE A CA 1
ATOM 2137 C C . PHE A 1 263 ? -12.053 -2.249 -10.973 1.00 69.88 263 PHE A C 1
ATOM 2139 O O . PHE A 1 263 ? -11.017 -1.585 -10.882 1.00 69.88 263 PHE A O 1
ATOM 2146 N N . THR A 1 264 ? -12.236 -3.148 -11.940 1.00 73.75 264 THR A N 1
ATOM 2147 C CA . THR A 1 264 ? -11.228 -3.422 -12.972 1.00 73.75 264 THR A CA 1
ATOM 2148 C C . THR A 1 264 ? -11.003 -2.198 -13.861 1.00 73.75 264 THR A C 1
ATOM 2150 O O . THR A 1 264 ? -9.858 -1.833 -14.136 1.00 73.75 264 THR A O 1
ATOM 2153 N N . LEU A 1 265 ? -12.085 -1.529 -14.268 1.00 77.56 265 LEU A N 1
ATOM 2154 C CA . LEU A 1 265 ? -12.030 -0.308 -15.074 1.00 77.56 265 LEU A CA 1
ATOM 2155 C C . LEU A 1 265 ? -11.335 0.830 -14.326 1.00 77.56 265 LEU A C 1
ATOM 2157 O O . LEU A 1 265 ? -10.475 1.503 -14.888 1.00 77.56 265 LEU A O 1
ATOM 2161 N N . HIS A 1 266 ? -11.619 0.986 -13.036 1.00 73.19 266 HIS A N 1
ATOM 2162 C CA . HIS A 1 266 ? -10.972 1.998 -12.214 1.00 73.19 266 HIS A CA 1
ATOM 2163 C C . HIS A 1 266 ? -9.447 1.809 -12.124 1.00 73.19 266 HIS A C 1
ATOM 2165 O O . HIS A 1 266 ? -8.698 2.781 -12.203 1.00 73.19 266 HIS A O 1
ATOM 2171 N N . TYR A 1 267 ? -8.956 0.567 -12.012 1.00 71.50 267 TYR A N 1
ATOM 2172 C CA . TYR A 1 267 ? -7.511 0.299 -12.033 1.00 71.50 267 TYR A CA 1
ATOM 2173 C C . TYR A 1 267 ? -6.873 0.652 -13.384 1.00 71.50 267 TYR A C 1
ATOM 2175 O O . TYR A 1 267 ? -5.744 1.149 -13.438 1.00 71.50 267 TYR A O 1
ATOM 2183 N N . PHE A 1 268 ? -7.603 0.416 -14.477 1.00 77.06 268 PHE A N 1
ATOM 2184 C CA . PHE A 1 268 ? -7.161 0.801 -15.810 1.00 77.06 268 PHE A CA 1
ATOM 2185 C C . PHE A 1 268 ? -7.019 2.322 -15.940 1.00 77.06 268 PHE A C 1
ATOM 2187 O O . PHE A 1 268 ? -5.975 2.794 -16.391 1.00 77.06 268 PHE A O 1
ATOM 2194 N N . GLU A 1 269 ? -8.020 3.078 -15.487 1.00 76.12 269 GLU A N 1
ATOM 2195 C CA . GLU A 1 269 ? -8.029 4.543 -15.547 1.00 76.12 269 GLU A CA 1
ATOM 2196 C C . GLU A 1 269 ? -6.975 5.187 -14.641 1.00 76.12 269 GLU A C 1
ATOM 2198 O O . GLU A 1 269 ? -6.284 6.106 -15.067 1.00 76.12 269 GLU A O 1
ATOM 2203 N N . GLU A 1 270 ? -6.825 4.713 -13.402 1.00 71.88 270 GLU A N 1
ATOM 2204 C CA . GLU A 1 270 ? -5.938 5.366 -12.433 1.00 71.88 270 GLU A CA 1
ATOM 2205 C C . GLU A 1 270 ? -4.458 5.006 -12.577 1.00 71.88 270 GLU A C 1
ATOM 2207 O O . GLU A 1 270 ? -3.605 5.760 -12.108 1.00 71.88 270 GLU A O 1
ATOM 2212 N N . VAL A 1 271 ? -4.136 3.832 -13.129 1.00 73.25 271 VAL A N 1
ATOM 2213 C CA . VAL A 1 271 ? -2.755 3.324 -13.146 1.00 73.25 271 VAL A CA 1
ATOM 2214 C C . VAL A 1 271 ? -2.280 3.063 -14.565 1.00 73.25 271 VAL A C 1
ATOM 2216 O O . VAL A 1 271 ? -1.238 3.574 -14.975 1.00 73.25 271 VAL A O 1
ATOM 2219 N N . LEU A 1 272 ? -3.006 2.246 -15.327 1.00 80.31 272 LEU A N 1
ATOM 2220 C CA . LEU A 1 272 ? -2.491 1.719 -16.593 1.00 80.31 272 LEU A CA 1
ATOM 2221 C C . LEU A 1 272 ? -2.490 2.756 -17.709 1.00 80.31 272 LEU A C 1
ATOM 2223 O O . LEU A 1 272 ? -1.552 2.759 -18.507 1.00 80.31 272 LEU A O 1
ATOM 2227 N N . PHE A 1 273 ? -3.492 3.635 -17.742 1.00 81.94 273 PHE A N 1
ATOM 2228 C CA . PHE A 1 273 ? -3.617 4.656 -18.778 1.00 81.94 273 PHE A CA 1
ATOM 2229 C C . PHE A 1 273 ? -2.388 5.571 -18.842 1.00 81.94 273 PHE A C 1
ATOM 2231 O O . PHE A 1 273 ? -1.857 5.811 -19.925 1.00 81.94 273 PHE A O 1
ATOM 2238 N N . ASP A 1 274 ? -1.878 5.994 -17.683 1.00 78.81 274 ASP A N 1
ATOM 2239 C CA . ASP A 1 274 ? -0.689 6.846 -17.600 1.00 78.81 274 ASP A CA 1
ATOM 2240 C C . ASP A 1 274 ? 0.618 6.037 -17.681 1.00 78.81 274 ASP A C 1
ATOM 2242 O O . ASP A 1 274 ? 1.596 6.470 -18.296 1.00 78.81 274 ASP A O 1
ATOM 2246 N N . THR A 1 275 ? 0.644 4.829 -17.103 1.00 83.81 275 THR A N 1
ATOM 2247 C CA . THR A 1 275 ? 1.884 4.044 -16.971 1.00 83.81 275 THR A CA 1
ATOM 2248 C C . THR A 1 275 ? 2.290 3.335 -18.266 1.00 83.81 275 THR A C 1
ATOM 2250 O O . THR A 1 275 ? 3.484 3.206 -18.539 1.00 83.81 275 THR A O 1
ATOM 2253 N N . ILE A 1 276 ? 1.344 2.856 -19.086 1.00 87.19 276 ILE A N 1
ATOM 2254 C CA . ILE A 1 276 ? 1.660 2.109 -20.320 1.00 87.19 276 ILE A CA 1
ATOM 2255 C C . ILE A 1 276 ? 2.424 2.978 -21.340 1.00 87.19 276 ILE A C 1
ATOM 2257 O O . ILE A 1 276 ? 3.465 2.521 -21.830 1.00 87.19 276 ILE A O 1
ATOM 2261 N N . PRO A 1 277 ? 1.992 4.219 -21.649 1.00 86.94 277 PRO A N 1
ATOM 2262 C CA . PRO A 1 277 ? 2.752 5.106 -22.528 1.00 86.94 277 PRO A CA 1
ATOM 2263 C C . PRO A 1 277 ? 4.154 5.403 -21.990 1.00 86.94 277 PRO A C 1
ATOM 2265 O O . PRO A 1 277 ? 5.129 5.361 -22.743 1.00 86.94 277 PRO A O 1
ATOM 2268 N N . GLU A 1 278 ? 4.277 5.649 -20.682 1.00 85.06 278 GLU A N 1
ATOM 2269 C CA . GLU A 1 278 ? 5.570 5.896 -20.046 1.00 85.06 278 GLU A CA 1
ATOM 2270 C C . GLU A 1 278 ? 6.493 4.671 -20.152 1.00 85.06 278 GLU A C 1
ATOM 2272 O O . GLU A 1 278 ? 7.669 4.795 -20.509 1.00 85.06 278 GLU A O 1
ATOM 2277 N N . LEU A 1 279 ? 5.963 3.471 -19.904 1.00 86.81 279 LEU A N 1
ATOM 2278 C CA . LEU A 1 279 ? 6.696 2.214 -20.027 1.00 86.81 279 LEU A CA 1
ATOM 2279 C C . LEU A 1 279 ? 7.238 2.021 -21.447 1.00 86.81 279 LEU A C 1
ATOM 2281 O O . LEU A 1 279 ? 8.401 1.645 -21.612 1.00 86.81 279 LEU A O 1
ATOM 2285 N N . TYR A 1 280 ? 6.432 2.318 -22.469 1.00 88.00 280 TYR A N 1
ATOM 2286 C CA . TYR A 1 280 ? 6.880 2.231 -23.855 1.00 88.00 280 TYR A CA 1
ATOM 2287 C C . TYR A 1 280 ? 7.945 3.269 -24.205 1.00 88.00 280 TYR A C 1
ATOM 2289 O O . TYR A 1 280 ? 8.929 2.943 -24.870 1.00 88.00 280 TYR A O 1
ATOM 2297 N N . GLN A 1 281 ? 7.804 4.510 -23.734 1.00 87.38 281 GLN A N 1
ATOM 2298 C CA . GLN A 1 281 ? 8.841 5.521 -23.937 1.00 87.38 281 GLN A CA 1
ATOM 2299 C C . GLN A 1 281 ? 10.163 5.105 -23.283 1.00 87.38 281 GLN A C 1
ATOM 2301 O O . GLN A 1 281 ? 11.221 5.199 -23.911 1.00 87.38 281 GLN A O 1
ATOM 2306 N N . ARG A 1 282 ? 10.108 4.574 -22.054 1.00 85.44 282 ARG A N 1
ATOM 2307 C CA . ARG A 1 282 ? 11.277 4.023 -21.351 1.00 85.44 282 ARG A CA 1
ATOM 2308 C C . ARG A 1 282 ? 11.905 2.862 -22.126 1.00 85.44 282 ARG A C 1
ATOM 2310 O O . ARG A 1 282 ? 13.130 2.797 -22.225 1.00 85.44 282 ARG A O 1
ATOM 2317 N N . PHE A 1 283 ? 11.087 1.984 -22.705 1.00 88.38 283 PHE A N 1
ATOM 2318 C CA . PHE A 1 283 ? 11.538 0.892 -23.565 1.00 88.38 283 PHE A CA 1
ATOM 2319 C C . PHE A 1 283 ? 12.273 1.402 -24.810 1.00 88.38 283 PHE A C 1
ATOM 2321 O O . PHE A 1 283 ? 13.415 1.011 -25.053 1.00 88.38 283 PHE A O 1
ATOM 2328 N N . CYS A 1 284 ? 11.646 2.310 -25.565 1.00 88.94 284 CYS A N 1
ATOM 2329 C CA . CYS A 1 284 ? 12.208 2.886 -26.787 1.00 88.94 284 CYS A CA 1
ATOM 2330 C C . CYS A 1 284 ? 13.525 3.613 -26.517 1.00 88.94 284 CYS A C 1
ATOM 2332 O O . CYS A 1 284 ? 14.492 3.444 -27.257 1.00 88.94 284 CYS A O 1
ATOM 2334 N N . SER A 1 285 ? 13.569 4.402 -25.441 1.00 87.06 285 SER A N 1
ATOM 2335 C CA . SER A 1 285 ? 14.774 5.110 -25.018 1.00 87.06 285 SER A CA 1
ATOM 2336 C C . SER A 1 285 ? 15.914 4.124 -24.744 1.00 87.06 285 SER A C 1
ATOM 2338 O O . SER A 1 285 ? 16.961 4.200 -25.383 1.00 87.06 285 SER A O 1
ATOM 2340 N N . ALA A 1 286 ? 15.679 3.115 -23.897 1.00 87.00 286 ALA A N 1
ATOM 2341 C CA . ALA A 1 286 ? 16.693 2.120 -23.547 1.00 87.00 286 ALA A CA 1
ATOM 2342 C C . ALA A 1 286 ? 17.181 1.291 -24.754 1.00 87.00 286 ALA A C 1
ATOM 2344 O O . ALA A 1 286 ? 18.377 0.981 -24.847 1.00 87.00 286 ALA A O 1
ATOM 2345 N N . LEU A 1 287 ? 16.275 0.950 -25.680 1.00 89.38 287 LEU A N 1
ATOM 2346 C CA . LEU A 1 287 ? 16.605 0.246 -26.920 1.00 89.38 287 LEU A CA 1
ATOM 2347 C C . LEU A 1 287 ? 17.549 1.093 -27.777 1.00 89.38 287 LEU A C 1
ATOM 2349 O O . LEU A 1 287 ? 18.649 0.640 -28.095 1.00 89.38 287 LEU A O 1
ATOM 2353 N N . HIS A 1 288 ? 17.161 2.330 -28.097 1.00 89.75 288 HIS A N 1
ATOM 2354 C CA . HIS A 1 288 ? 17.935 3.203 -28.980 1.00 89.75 288 HIS A CA 1
ATOM 2355 C C . HIS A 1 288 ? 19.270 3.646 -28.376 1.00 89.75 288 HIS A C 1
ATOM 2357 O O . HIS A 1 288 ? 20.237 3.808 -29.119 1.00 89.75 288 HIS A O 1
ATOM 2363 N N . THR A 1 289 ? 19.370 3.773 -27.047 1.00 88.38 289 THR A N 1
ATOM 2364 C CA . THR A 1 289 ? 20.652 4.032 -26.371 1.00 88.38 289 THR A CA 1
ATOM 2365 C C . THR A 1 289 ? 21.678 2.932 -26.662 1.00 88.38 289 THR A C 1
ATOM 2367 O O . THR A 1 289 ? 22.862 3.215 -26.831 1.00 88.38 289 THR A O 1
ATOM 2370 N N . THR A 1 290 ? 21.249 1.669 -26.748 1.00 86.38 290 THR A N 1
ATOM 2371 C CA . THR A 1 290 ? 22.170 0.536 -26.947 1.00 86.38 290 THR A CA 1
ATOM 2372 C C . THR A 1 290 ? 22.305 0.125 -28.417 1.00 86.38 290 THR A C 1
ATOM 2374 O O . THR A 1 290 ? 23.412 -0.200 -28.872 1.00 86.38 290 THR A O 1
ATOM 2377 N N . PHE A 1 291 ? 21.182 0.137 -29.139 1.00 88.75 291 PHE A N 1
ATOM 2378 C CA . PHE A 1 291 ? 21.001 -0.322 -30.513 1.00 88.75 291 PHE A CA 1
ATOM 2379 C C . PHE A 1 291 ? 20.219 0.725 -31.337 1.00 88.75 291 PHE A C 1
ATOM 2381 O O . PHE A 1 291 ? 19.007 0.603 -31.505 1.00 88.75 291 PHE A O 1
ATOM 2388 N N . PRO A 1 292 ? 20.898 1.733 -31.914 1.00 88.19 292 PRO A N 1
ATOM 2389 C CA . PRO A 1 292 ? 20.239 2.854 -32.601 1.00 88.19 292 PRO A CA 1
ATOM 2390 C C . PRO A 1 292 ? 19.439 2.479 -33.857 1.00 88.19 292 PRO A C 1
ATOM 2392 O O . PRO A 1 292 ? 18.617 3.260 -34.318 1.00 88.19 292 PRO A O 1
ATOM 2395 N N . HIS A 1 293 ? 19.722 1.316 -34.451 1.00 88.56 293 HIS A N 1
ATOM 2396 C CA . HIS A 1 293 ? 19.148 0.888 -35.732 1.00 88.56 293 HIS A CA 1
ATOM 2397 C C . HIS A 1 293 ? 18.001 -0.118 -35.596 1.00 88.56 293 HIS A C 1
ATOM 2399 O O . HIS A 1 293 ? 17.386 -0.464 -36.604 1.00 88.56 293 HIS A O 1
ATOM 2405 N N . LEU A 1 294 ? 17.741 -0.618 -34.384 1.00 90.19 294 LEU A N 1
ATOM 2406 C CA . LEU A 1 294 ? 16.626 -1.529 -34.143 1.00 90.19 294 LEU A CA 1
ATOM 2407 C C . LEU A 1 294 ? 15.327 -0.740 -34.047 1.00 90.19 294 LEU A C 1
ATOM 2409 O O . LEU A 1 294 ? 15.309 0.367 -33.515 1.00 90.19 294 LEU A O 1
ATOM 2413 N N . GLN A 1 295 ? 14.252 -1.323 -34.562 1.00 89.44 295 GLN A N 1
ATOM 2414 C CA . GLN A 1 295 ? 12.924 -0.739 -34.473 1.00 89.44 295 GLN A CA 1
ATOM 2415 C C . GLN A 1 295 ? 12.211 -1.277 -33.227 1.00 89.44 295 GLN A C 1
ATOM 2417 O O . GLN A 1 295 ? 12.263 -2.489 -32.982 1.00 89.44 295 GLN A O 1
ATOM 2422 N N . PRO A 1 296 ? 11.554 -0.408 -32.438 1.00 86.56 296 PRO A N 1
ATOM 2423 C CA . PRO A 1 296 ? 10.695 -0.853 -31.351 1.00 86.56 296 PRO A CA 1
ATOM 2424 C C . PRO A 1 296 ? 9.497 -1.653 -31.898 1.00 86.56 296 PRO A C 1
ATOM 2426 O O . PRO A 1 296 ? 9.169 -1.535 -33.083 1.00 86.56 296 PRO A O 1
ATOM 2429 N N . PRO A 1 297 ? 8.838 -2.471 -31.055 1.00 85.00 297 PRO A N 1
ATOM 2430 C CA . PRO A 1 297 ? 7.649 -3.216 -31.456 1.00 85.00 297 PRO A CA 1
ATOM 2431 C C . PRO A 1 297 ? 6.588 -2.259 -32.012 1.00 85.00 297 PRO A C 1
ATOM 2433 O O . PRO A 1 297 ? 6.268 -1.243 -31.394 1.00 85.00 297 PRO A O 1
ATOM 2436 N N . SER A 1 298 ? 6.076 -2.574 -33.202 1.00 73.69 298 SER A N 1
ATOM 2437 C CA . SER A 1 298 ? 5.024 -1.795 -33.854 1.00 73.69 298 SER A CA 1
ATOM 2438 C C . SER A 1 298 ? 3.673 -2.182 -33.266 1.00 73.69 298 SER A C 1
ATOM 2440 O O . SER A 1 298 ? 3.346 -3.362 -33.180 1.00 73.69 298 SER A O 1
ATOM 2442 N N . TYR A 1 299 ? 2.909 -1.189 -32.833 1.00 65.44 299 TYR A N 1
ATOM 2443 C CA . TYR A 1 299 ? 1.609 -1.403 -32.219 1.00 65.44 299 TYR A CA 1
ATOM 2444 C C . TYR A 1 299 ? 0.541 -1.764 -33.252 1.00 65.44 299 TYR A C 1
ATOM 2446 O O . TYR A 1 299 ? 0.275 -0.967 -34.147 1.00 65.44 299 TYR A O 1
ATOM 2454 N N . ASP A 1 300 ? -0.123 -2.898 -33.050 1.00 47.19 300 ASP A N 1
ATOM 2455 C CA . ASP A 1 300 ? -1.543 -3.067 -33.367 1.00 47.19 300 ASP A CA 1
ATOM 2456 C C . ASP A 1 300 ? -2.253 -3.188 -32.009 1.00 47.19 300 ASP A C 1
ATOM 2458 O O . ASP A 1 300 ? -2.208 -4.244 -31.376 1.00 47.19 300 ASP A O 1
ATOM 2462 N N . PHE A 1 301 ? -2.817 -2.085 -31.512 1.00 43.34 301 PHE A N 1
ATOM 2463 C CA . PHE A 1 301 ? -3.765 -2.097 -30.393 1.00 43.34 301 PHE A CA 1
ATOM 2464 C C . PHE A 1 301 ? -5.185 -1.980 -30.938 1.00 43.34 301 PHE A C 1
ATOM 2466 O O . PHE A 1 301 ? -5.402 -1.088 -31.791 1.00 43.34 301 PHE A O 1
#